Protein AF-A0A957JCU2-F1 (afdb_monomer)

Structure (mmCIF, N/CA/C/O backbone):
data_AF-A0A957JCU2-F1
#
_entry.id   AF-A0A957JCU2-F1
#
loop_
_atom_site.group_PDB
_atom_site.id
_atom_site.type_symbol
_atom_site.label_atom_id
_atom_site.label_alt_id
_atom_site.label_comp_id
_atom_site.label_asym_id
_atom_site.label_entity_id
_atom_site.label_seq_id
_atom_site.pdbx_PDB_ins_code
_atom_site.Cartn_x
_atom_site.Cartn_y
_atom_site.Cartn_z
_atom_site.occupancy
_atom_site.B_iso_or_equiv
_atom_site.auth_seq_id
_atom_site.auth_comp_id
_atom_site.auth_asym_id
_atom_site.auth_atom_id
_atom_site.pdbx_PDB_model_num
ATOM 1 N N . SER A 1 1 ? 13.281 24.736 -12.465 1.00 44.25 1 SER A N 1
ATOM 2 C CA . SER A 1 1 ? 14.726 24.451 -12.398 1.00 44.25 1 SER A CA 1
ATOM 3 C C . SER A 1 1 ? 15.003 23.329 -13.375 1.00 44.25 1 SER A C 1
ATOM 5 O O . SER A 1 1 ? 14.336 22.309 -13.303 1.00 44.25 1 SER A O 1
ATOM 7 N N . SER A 1 2 ? 15.904 23.531 -14.332 1.00 42.56 2 SER A N 1
ATOM 8 C CA . SER A 1 2 ? 16.342 22.484 -15.260 1.00 42.56 2 SER A CA 1
ATOM 9 C C . SER A 1 2 ? 17.168 21.463 -14.476 1.00 42.56 2 SER A C 1
ATOM 11 O O . SER A 1 2 ? 18.310 21.738 -14.107 1.00 42.56 2 SER A O 1
ATOM 13 N N . GLN A 1 3 ? 16.558 20.335 -14.113 1.00 52.19 3 GLN A N 1
ATOM 14 C CA . GLN A 1 3 ? 17.289 19.220 -13.522 1.00 52.19 3 GLN A CA 1
ATOM 15 C C . GLN A 1 3 ? 18.063 18.528 -14.642 1.00 52.19 3 GLN A C 1
ATOM 17 O O . GLN A 1 3 ? 17.470 17.972 -15.559 1.00 52.19 3 GLN A O 1
ATOM 22 N N . TYR A 1 4 ? 19.390 18.610 -14.578 1.00 55.97 4 TYR A N 1
ATOM 23 C CA . TYR A 1 4 ? 20.272 17.919 -15.505 1.00 55.97 4 TYR A CA 1
ATOM 24 C C . TYR A 1 4 ? 20.267 16.427 -15.168 1.00 55.97 4 TYR A C 1
ATOM 26 O O . TYR A 1 4 ? 20.763 16.029 -14.115 1.00 55.97 4 TYR A O 1
ATOM 34 N N . TYR A 1 5 ? 19.6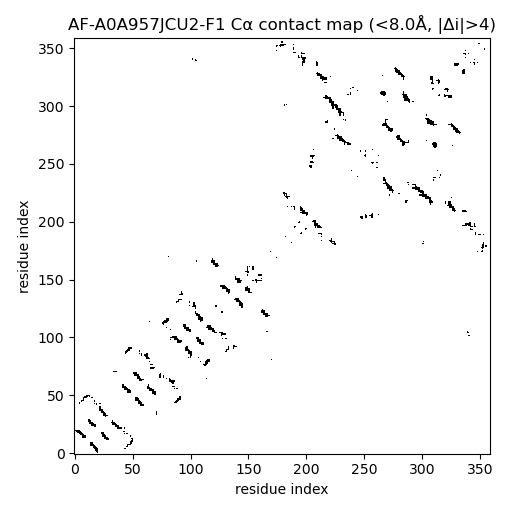48 15.628 -16.034 1.00 65.75 5 TYR A N 1
ATOM 35 C CA . TYR A 1 5 ? 19.524 14.181 -15.890 1.00 65.75 5 TYR A CA 1
ATOM 36 C C . TYR A 1 5 ? 20.245 13.487 -17.047 1.00 65.75 5 TYR A C 1
ATOM 38 O O . TYR A 1 5 ? 20.022 13.849 -18.204 1.00 65.75 5 TYR A O 1
ATOM 46 N N . LEU A 1 6 ? 21.090 12.503 -16.725 1.00 69.00 6 LEU A N 1
ATOM 47 C CA . LEU A 1 6 ? 21.775 11.658 -17.699 1.00 69.00 6 LEU A CA 1
ATOM 48 C C . LEU A 1 6 ? 21.540 10.183 -17.367 1.00 69.00 6 LEU A C 1
ATOM 50 O O . LEU A 1 6 ? 21.840 9.768 -16.247 1.00 69.00 6 LEU A O 1
ATOM 54 N N . ALA A 1 7 ? 21.088 9.400 -18.346 1.00 74.06 7 ALA A N 1
ATOM 55 C CA . ALA A 1 7 ? 21.138 7.937 -18.288 1.00 74.06 7 ALA A CA 1
ATOM 56 C C . ALA A 1 7 ? 22.016 7.397 -19.412 1.00 74.06 7 ALA A C 1
ATOM 58 O O . ALA A 1 7 ? 22.040 7.946 -20.515 1.00 74.06 7 ALA A O 1
ATOM 59 N N . LEU A 1 8 ? 22.732 6.315 -19.119 1.00 79.19 8 LEU A N 1
ATOM 60 C CA . LEU A 1 8 ? 23.609 5.626 -20.053 1.00 79.19 8 LEU A CA 1
ATOM 61 C C . LEU A 1 8 ? 23.225 4.155 -20.094 1.00 79.19 8 LEU A C 1
ATOM 63 O O . LEU A 1 8 ? 23.138 3.508 -19.053 1.00 79.19 8 LEU A O 1
ATOM 67 N N . THR A 1 9 ? 23.066 3.617 -21.296 1.00 77.69 9 THR A N 1
ATOM 68 C CA . THR A 1 9 ? 22.860 2.183 -21.498 1.00 77.69 9 THR A CA 1
ATOM 69 C C . THR A 1 9 ? 23.770 1.666 -22.604 1.00 77.69 9 THR A C 1
ATOM 71 O O . THR A 1 9 ? 24.159 2.410 -23.513 1.00 77.69 9 THR A O 1
ATOM 74 N N . SER A 1 10 ? 24.152 0.396 -22.505 1.00 71.69 10 SER A N 1
ATOM 75 C CA . SER A 1 10 ? 24.956 -0.284 -23.513 1.00 71.69 10 SER A CA 1
ATOM 76 C C . SER A 1 10 ? 24.468 -1.708 -23.715 1.00 71.69 10 SER A C 1
ATOM 78 O O . SER A 1 10 ? 24.418 -2.472 -22.752 1.00 71.69 10 SER A O 1
ATOM 80 N N . SER A 1 11 ? 24.197 -2.073 -24.964 1.00 67.81 11 SER A N 1
ATOM 81 C CA . SER A 1 11 ? 23.889 -3.443 -25.370 1.00 67.81 11 SER A CA 1
ATOM 82 C C . SER A 1 11 ? 24.720 -3.779 -26.605 1.00 67.81 11 SER A C 1
ATOM 84 O O . SER A 1 11 ? 24.558 -3.188 -27.676 1.00 67.81 11 SER A O 1
ATOM 86 N N . GLY A 1 12 ? 25.707 -4.662 -26.431 1.00 70.75 12 GLY A N 1
ATOM 87 C CA . GLY A 1 12 ? 26.707 -4.952 -27.459 1.00 70.75 12 GLY A CA 1
ATOM 88 C C . GLY A 1 12 ? 27.483 -3.692 -27.904 1.00 70.75 12 GLY A C 1
ATOM 89 O O . GLY A 1 12 ? 28.103 -3.036 -27.064 1.00 70.75 12 GLY A O 1
ATOM 90 N N . PRO A 1 13 ? 27.510 -3.350 -29.209 1.00 65.81 13 PRO A N 1
ATOM 91 C CA . PRO A 1 13 ? 28.238 -2.186 -29.719 1.00 65.81 13 PRO A CA 1
ATOM 92 C C . PRO A 1 13 ? 27.505 -0.852 -29.505 1.00 65.81 13 PRO A C 1
ATOM 94 O O . PRO A 1 13 ? 28.132 0.200 -29.631 1.00 65.81 13 PRO A O 1
ATOM 97 N N . VAL A 1 14 ? 26.203 -0.880 -29.206 1.00 66.69 14 VAL A N 1
ATOM 98 C CA . VAL A 1 14 ? 25.364 0.319 -29.112 1.00 66.69 14 VAL A CA 1
ATOM 99 C C . VAL A 1 14 ? 25.514 0.943 -27.732 1.00 66.69 14 VAL A C 1
ATOM 101 O O . VAL A 1 14 ? 25.388 0.261 -26.715 1.00 66.69 14 VAL A O 1
ATOM 104 N N . ARG A 1 15 ? 25.767 2.252 -27.692 1.00 83.12 15 ARG A N 1
ATOM 105 C CA . ARG A 1 15 ? 25.776 3.054 -26.461 1.00 83.12 15 ARG A CA 1
ATOM 106 C C . ARG A 1 15 ? 24.788 4.190 -26.619 1.00 83.12 15 ARG A C 1
ATOM 108 O O . ARG A 1 15 ? 24.861 4.903 -27.613 1.00 83.12 15 ARG A O 1
ATOM 115 N N . GLN A 1 16 ? 23.895 4.385 -25.661 1.00 83.94 16 GLN A N 1
ATOM 116 C CA . GLN A 1 16 ? 22.922 5.474 -25.720 1.00 83.94 16 GLN A CA 1
ATOM 117 C C . GLN A 1 16 ? 23.028 6.366 -24.493 1.00 83.94 16 GLN A C 1
ATOM 119 O O . GLN A 1 16 ? 23.227 5.877 -23.380 1.00 83.94 16 GLN A O 1
ATOM 124 N N . LEU A 1 17 ? 22.899 7.668 -24.727 1.00 84.56 17 LEU A N 1
ATOM 125 C CA . LEU A 1 17 ? 22.855 8.722 -23.729 1.00 84.56 17 LEU A CA 1
ATOM 126 C C . LEU A 1 17 ? 21.495 9.410 -23.801 1.00 84.56 17 LEU A C 1
ATOM 128 O O . LEU A 1 17 ? 21.136 9.975 -24.831 1.00 84.56 17 LEU A O 1
ATOM 132 N N . LEU A 1 18 ? 20.768 9.403 -22.695 1.00 81.94 18 LEU A N 1
ATOM 133 C CA . LEU A 1 18 ? 19.587 10.235 -22.496 1.00 81.94 18 LEU A CA 1
ATOM 134 C C . LEU A 1 18 ? 20.014 11.537 -21.822 1.00 81.94 18 LEU A C 1
ATOM 136 O O . LEU A 1 18 ? 20.594 11.477 -20.743 1.00 81.94 18 LEU A O 1
ATOM 140 N N . GLU A 1 19 ? 19.689 12.689 -22.410 1.00 82.56 19 GLU A N 1
ATOM 141 C CA . GLU A 1 19 ? 19.923 14.003 -21.805 1.00 82.56 19 GLU A CA 1
ATOM 142 C C . GLU A 1 19 ? 18.594 14.720 -21.536 1.00 82.56 19 GLU A C 1
ATOM 144 O O . GLU A 1 19 ? 17.946 15.275 -22.427 1.00 82.56 19 GLU A O 1
ATOM 149 N N . GLY A 1 20 ? 18.180 14.715 -20.266 1.00 69.94 20 GLY A N 1
ATOM 150 C CA . GLY A 1 20 ? 16.860 15.195 -19.851 1.00 69.94 20 GLY A CA 1
ATOM 151 C C . GLY A 1 20 ? 16.651 16.705 -19.999 1.00 69.94 20 GLY A C 1
ATOM 152 O O . GLY A 1 20 ? 15.526 17.134 -20.212 1.00 69.94 20 GLY A O 1
ATOM 153 N N . SER A 1 21 ? 17.713 17.519 -19.934 1.00 71.69 21 SER A N 1
ATOM 154 C CA . SER A 1 21 ? 17.608 18.990 -20.028 1.00 71.69 21 SER A CA 1
ATOM 155 C C . SER A 1 21 ? 17.257 19.503 -21.422 1.00 71.69 21 SER A C 1
ATOM 157 O O . SER A 1 21 ? 16.715 20.598 -21.551 1.00 71.69 21 SER A O 1
ATOM 159 N N . TYR A 1 22 ? 17.611 18.743 -22.457 1.00 71.00 22 TYR A N 1
ATOM 160 C CA . TYR A 1 22 ? 17.395 19.119 -23.855 1.00 71.00 22 TYR A CA 1
ATOM 161 C C . TYR A 1 22 ? 16.409 18.187 -24.559 1.00 71.00 22 TYR A C 1
ATOM 163 O O . TYR A 1 22 ? 16.228 18.304 -25.768 1.00 71.00 22 TYR A O 1
ATOM 171 N N . HIS A 1 23 ? 15.770 17.289 -23.802 1.00 81.62 23 HIS A N 1
ATOM 172 C CA . HIS A 1 23 ? 14.757 16.362 -24.288 1.00 81.62 23 HIS A CA 1
ATOM 173 C C . HIS A 1 23 ? 15.216 15.592 -25.534 1.00 81.62 23 HIS A C 1
ATOM 175 O O . HIS A 1 23 ? 14.548 15.610 -26.568 1.00 81.62 23 HIS A O 1
ATOM 181 N N . PHE A 1 24 ? 16.375 14.930 -25.459 1.00 82.31 24 PHE A N 1
ATOM 182 C CA . PHE A 1 24 ? 16.832 14.051 -26.533 1.00 82.31 24 PHE A CA 1
ATOM 183 C C . PHE A 1 24 ? 17.518 12.789 -26.012 1.00 82.31 24 PHE A C 1
ATOM 185 O O . PHE A 1 24 ? 18.020 12.734 -24.887 1.00 82.31 24 PHE A O 1
ATOM 192 N N . VAL A 1 25 ? 17.563 11.777 -26.874 1.00 81.62 25 VAL A N 1
ATOM 193 C CA . VAL A 1 25 ? 18.463 10.631 -26.737 1.00 81.62 25 VAL A CA 1
ATOM 194 C C . VAL A 1 25 ? 19.446 10.654 -27.898 1.00 81.62 25 VAL A C 1
ATOM 196 O O . VAL A 1 25 ? 19.075 10.951 -29.035 1.00 81.62 25 VAL A O 1
ATOM 199 N N . GLN A 1 26 ? 20.706 10.362 -27.596 1.00 85.56 26 GLN A N 1
ATOM 200 C CA . GLN A 1 26 ? 21.776 10.222 -28.569 1.00 85.56 26 GLN A CA 1
ATOM 201 C C . GLN A 1 26 ? 22.339 8.801 -28.519 1.00 85.56 26 GLN A C 1
ATOM 203 O O . GLN A 1 26 ? 22.769 8.336 -27.464 1.00 85.56 26 GLN A O 1
ATOM 208 N N . ALA A 1 27 ? 22.366 8.119 -29.662 1.00 82.06 27 ALA A N 1
ATOM 209 C CA . ALA A 1 27 ? 23.008 6.821 -29.818 1.00 82.06 27 ALA A CA 1
ATOM 210 C C . ALA A 1 27 ? 24.373 6.969 -30.498 1.00 82.06 27 ALA A C 1
ATOM 212 O O . ALA A 1 27 ? 24.530 7.726 -31.460 1.00 82.06 27 ALA A O 1
ATOM 213 N N . TYR A 1 28 ? 25.346 6.217 -29.994 1.00 80.19 28 TYR A N 1
ATOM 214 C CA . TYR A 1 28 ? 26.698 6.115 -30.513 1.00 80.19 28 TYR A CA 1
ATOM 215 C C . TYR A 1 28 ? 26.953 4.685 -30.972 1.00 80.19 28 TYR A C 1
ATOM 217 O O . TYR A 1 28 ? 26.837 3.736 -30.189 1.00 80.19 28 TYR A O 1
ATOM 225 N N . GLU A 1 29 ? 27.376 4.548 -32.221 1.00 70.50 29 GLU A N 1
ATOM 226 C CA . GLU A 1 29 ? 27.938 3.308 -32.743 1.00 70.50 29 GLU A CA 1
ATOM 227 C C . GLU A 1 29 ? 29.473 3.387 -32.805 1.00 70.50 29 GLU A C 1
ATOM 229 O O . GLU A 1 29 ? 30.032 4.479 -32.961 1.00 70.50 29 GLU A O 1
ATOM 234 N N . PRO A 1 30 ? 30.193 2.249 -32.748 1.00 66.38 30 PRO A N 1
ATOM 235 C CA . PRO A 1 30 ? 31.658 2.230 -32.783 1.00 66.38 30 PRO A CA 1
ATOM 236 C C . PRO A 1 30 ? 32.264 2.898 -34.028 1.00 66.38 30 PRO A C 1
ATOM 238 O O . PRO A 1 30 ? 33.406 3.349 -33.982 1.00 66.38 30 PRO A O 1
ATOM 241 N N . ALA A 1 31 ? 31.507 2.962 -35.131 1.00 69.06 31 ALA A N 1
ATOM 242 C CA . ALA A 1 31 ? 31.922 3.544 -36.407 1.00 69.06 31 ALA A CA 1
ATOM 243 C C . ALA A 1 31 ? 31.651 5.059 -36.536 1.00 69.06 31 ALA A C 1
ATOM 245 O O . ALA A 1 31 ? 32.016 5.653 -37.550 1.00 69.06 31 ALA A O 1
ATOM 246 N N . GLY A 1 32 ? 31.047 5.702 -35.529 1.00 62.50 32 GLY A N 1
ATOM 247 C CA . GLY A 1 32 ? 30.807 7.150 -35.516 1.00 62.50 32 GLY A CA 1
ATOM 248 C C . GLY A 1 32 ? 29.474 7.611 -36.117 1.00 62.50 32 GLY A C 1
ATOM 249 O O . GLY A 1 32 ? 29.244 8.818 -36.192 1.00 62.50 32 GLY A O 1
ATOM 250 N N . SER A 1 33 ? 28.580 6.697 -36.503 1.00 59.84 33 SER A N 1
ATOM 251 C CA . SER A 1 33 ? 27.167 7.006 -36.758 1.00 59.84 33 SER A CA 1
ATOM 252 C C . SER A 1 33 ? 26.529 7.523 -35.466 1.00 59.84 33 SER A C 1
ATOM 254 O O . SER A 1 33 ? 26.557 6.850 -34.434 1.00 59.84 33 SER A O 1
ATOM 256 N N . GLN A 1 34 ? 25.989 8.742 -35.522 1.00 75.19 34 GLN A N 1
ATOM 257 C CA . GLN A 1 34 ? 25.228 9.357 -34.437 1.00 75.19 34 GLN A CA 1
ATOM 258 C C . GLN A 1 34 ? 23.758 9.416 -34.843 1.00 75.19 34 GLN A C 1
ATOM 260 O O . GLN A 1 34 ? 23.427 10.016 -35.866 1.00 75.19 34 GLN A O 1
ATOM 265 N N . LEU A 1 35 ? 22.882 8.822 -34.036 1.00 75.25 35 LEU A N 1
ATOM 266 C CA . LEU A 1 35 ? 21.435 9.007 -34.149 1.00 75.25 35 LEU A CA 1
ATOM 267 C C . LEU A 1 35 ? 20.972 9.879 -32.985 1.00 75.25 35 LEU A C 1
ATOM 269 O O . LEU A 1 35 ? 21.380 9.655 -31.847 1.00 75.25 35 LEU A O 1
ATOM 273 N N . LEU A 1 36 ? 20.140 10.877 -33.275 1.00 82.44 36 LEU A N 1
ATOM 274 C CA . LEU A 1 36 ? 19.548 11.768 -32.282 1.00 82.44 36 LEU A CA 1
ATOM 275 C C . LEU A 1 36 ? 18.054 11.874 -32.545 1.00 82.44 36 LEU A C 1
ATOM 277 O O . LEU A 1 36 ? 17.639 12.112 -33.679 1.00 82.44 36 LEU A O 1
ATOM 281 N N . TRP A 1 37 ? 17.254 11.741 -31.493 1.00 84.81 37 TRP A N 1
ATOM 282 C CA . TRP A 1 37 ? 15.819 11.980 -31.563 1.00 84.81 37 TRP A CA 1
ATOM 283 C C . TRP A 1 37 ? 15.322 12.694 -30.316 1.00 84.81 37 TRP A C 1
ATOM 285 O O . TRP A 1 37 ? 15.899 12.577 -29.234 1.00 84.81 37 TRP A O 1
ATOM 295 N N . LEU A 1 38 ? 14.245 13.455 -30.497 1.00 84.69 38 LEU A N 1
ATOM 296 C CA . LEU A 1 38 ? 13.628 14.218 -29.424 1.00 84.69 38 LEU A CA 1
ATOM 297 C C . LEU A 1 38 ? 12.754 13.311 -28.556 1.00 84.69 38 LEU A C 1
ATOM 299 O O . LEU A 1 38 ? 12.018 12.452 -29.050 1.00 84.69 38 LEU A O 1
ATOM 303 N N . THR A 1 39 ? 12.817 13.539 -27.254 1.00 81.69 39 THR A N 1
ATOM 304 C CA . THR A 1 39 ? 11.925 12.946 -26.267 1.00 81.69 39 THR A CA 1
ATOM 305 C C . THR A 1 39 ? 10.752 13.895 -26.002 1.00 81.69 39 THR A C 1
ATOM 307 O O . THR A 1 39 ? 10.818 15.086 -26.317 1.00 81.69 39 THR A O 1
ATOM 310 N N . PRO A 1 40 ? 9.624 13.390 -25.478 1.00 78.62 40 PRO A N 1
ATOM 311 C CA . PRO A 1 40 ? 8.556 14.252 -24.968 1.00 78.62 40 PRO A CA 1
ATOM 312 C C . PRO A 1 40 ? 9.039 15.286 -23.943 1.00 78.62 40 PRO A C 1
ATOM 314 O O . PRO A 1 40 ? 10.015 15.074 -23.219 1.00 78.62 40 PRO A O 1
ATOM 317 N N . ASP A 1 41 ? 8.258 16.359 -23.818 1.00 79.50 41 ASP A N 1
ATOM 318 C CA . ASP A 1 41 ? 8.381 17.359 -22.752 1.00 79.50 41 ASP A CA 1
ATOM 319 C C . ASP A 1 41 ? 7.837 16.809 -21.416 1.00 79.50 41 ASP A C 1
ATOM 321 O O . ASP A 1 41 ? 6.806 17.221 -20.884 1.00 79.50 41 ASP A O 1
ATOM 325 N N . GLU A 1 42 ? 8.502 15.767 -20.923 1.00 81.44 42 GLU A N 1
ATOM 326 C CA . GLU A 1 42 ? 8.229 15.067 -19.672 1.00 81.44 42 GLU A CA 1
ATOM 327 C C . GLU A 1 42 ? 9.539 14.897 -18.895 1.00 81.44 42 GLU A C 1
ATOM 329 O O . GLU A 1 42 ? 10.634 14.968 -19.459 1.00 81.44 42 GLU A O 1
ATOM 334 N N . PHE A 1 43 ? 9.446 14.646 -17.587 1.00 81.56 43 PHE A N 1
ATOM 335 C CA . PHE A 1 43 ? 10.640 14.410 -16.784 1.00 81.56 43 PHE A CA 1
ATOM 336 C C . PHE A 1 43 ? 11.241 13.051 -17.149 1.00 81.56 43 PHE A C 1
ATOM 338 O O . PHE A 1 43 ? 10.629 12.014 -16.897 1.00 81.56 43 PHE A O 1
ATOM 345 N N . ALA A 1 44 ? 12.427 13.050 -17.750 1.00 81.94 44 ALA A N 1
ATOM 346 C CA . ALA A 1 44 ? 13.122 11.821 -18.099 1.00 81.94 44 ALA A CA 1
ATOM 347 C C . ALA A 1 44 ? 13.632 11.117 -16.828 1.00 81.94 44 ALA A C 1
ATOM 349 O O . ALA A 1 44 ? 14.221 11.759 -15.959 1.00 81.94 44 ALA A O 1
ATOM 350 N N . VAL A 1 45 ? 13.370 9.812 -16.706 1.00 84.88 45 VAL A N 1
ATOM 351 C CA . VAL A 1 45 ? 13.649 9.029 -1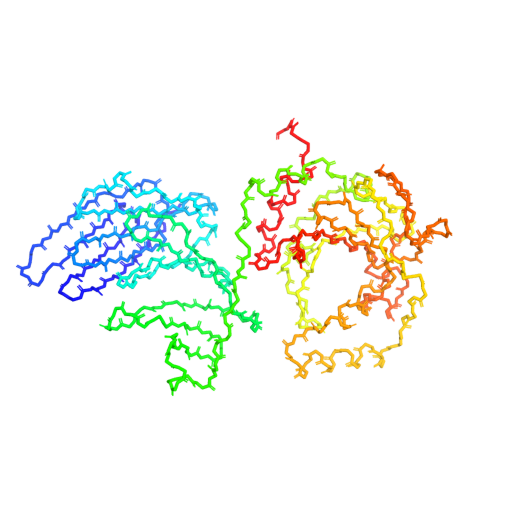5.491 1.00 84.88 45 VAL A CA 1
ATOM 352 C C . VAL A 1 45 ? 14.740 7.997 -15.699 1.00 84.88 45 VAL A C 1
ATOM 354 O O . VAL A 1 45 ? 15.535 7.832 -14.782 1.00 84.88 45 VAL A O 1
ATOM 357 N N . ASP A 1 46 ? 14.742 7.270 -16.821 1.00 92.56 46 ASP A N 1
ATOM 358 C CA . ASP A 1 46 ? 15.783 6.294 -17.178 1.00 92.56 46 ASP A CA 1
ATOM 359 C C . ASP A 1 46 ? 15.653 5.837 -18.647 1.00 92.56 46 ASP A C 1
ATOM 361 O O . ASP A 1 46 ? 14.636 6.099 -19.300 1.00 92.56 46 ASP A O 1
ATOM 365 N N . LEU A 1 47 ? 16.667 5.136 -19.160 1.00 92.06 47 LEU A N 1
ATOM 366 C CA . LEU A 1 47 ? 16.713 4.566 -20.509 1.00 92.06 47 LEU A CA 1
ATOM 367 C C . LEU A 1 47 ? 17.312 3.150 -20.485 1.00 92.06 47 LEU A C 1
ATOM 369 O O . LEU A 1 47 ? 18.353 2.912 -19.879 1.00 92.06 47 LEU A O 1
ATOM 373 N N . ALA A 1 48 ? 16.709 2.231 -21.235 1.00 91.56 48 ALA A N 1
ATOM 374 C CA . ALA A 1 48 ? 17.247 0.902 -21.516 1.00 91.56 48 ALA A CA 1
ATOM 375 C C . ALA A 1 48 ? 17.141 0.631 -23.016 1.00 91.56 48 ALA A C 1
ATOM 377 O O . ALA A 1 48 ? 16.214 1.112 -23.661 1.00 91.56 48 ALA A O 1
ATOM 378 N N . ALA A 1 49 ? 18.080 -0.115 -23.588 1.00 89.75 49 ALA A N 1
ATOM 379 C CA . ALA A 1 49 ? 18.088 -0.365 -25.023 1.00 89.75 49 ALA A CA 1
ATOM 380 C C . ALA A 1 49 ? 18.698 -1.723 -25.366 1.00 89.75 49 ALA A C 1
ATOM 382 O O . ALA A 1 49 ? 19.533 -2.249 -24.628 1.00 89.75 49 ALA A O 1
ATOM 383 N N . ASP A 1 50 ? 18.304 -2.245 -26.521 1.00 85.69 50 ASP A N 1
ATOM 384 C CA . ASP A 1 50 ? 19.005 -3.302 -27.239 1.00 85.69 50 ASP A CA 1
ATOM 385 C C . ASP A 1 50 ? 19.563 -2.760 -28.569 1.00 85.69 50 ASP A C 1
ATOM 387 O O . ASP A 1 50 ? 19.666 -1.550 -28.772 1.00 85.69 50 ASP A O 1
ATOM 391 N N . ALA A 1 51 ? 19.983 -3.650 -29.470 1.00 78.12 51 ALA A N 1
ATOM 392 C CA . ALA A 1 51 ? 20.576 -3.263 -30.748 1.00 78.12 51 ALA A CA 1
ATOM 393 C C . ALA A 1 51 ? 19.621 -2.486 -31.677 1.00 78.12 51 ALA A C 1
ATOM 395 O O . ALA A 1 51 ? 20.086 -1.764 -32.553 1.00 78.12 51 ALA A O 1
ATOM 396 N N . THR A 1 52 ? 18.308 -2.651 -31.515 1.00 79.81 52 THR A N 1
ATOM 397 C CA . THR A 1 52 ? 17.273 -2.131 -32.430 1.00 79.81 52 THR A CA 1
ATOM 398 C C . THR A 1 52 ? 16.197 -1.306 -31.729 1.00 79.81 52 THR A C 1
ATOM 400 O O . THR A 1 52 ? 15.487 -0.536 -32.377 1.00 79.81 52 THR A O 1
ATOM 403 N N . SER A 1 53 ? 16.080 -1.454 -30.411 1.00 88.81 53 SER A N 1
ATOM 404 C CA . SER A 1 53 ? 15.028 -0.864 -29.596 1.00 88.81 53 SER A CA 1
ATOM 405 C C . SER A 1 53 ? 15.592 0.006 -28.485 1.00 88.81 53 SER A C 1
ATOM 407 O O . SER A 1 53 ? 16.535 -0.378 -27.796 1.00 88.81 53 SER A O 1
ATOM 409 N N . SER A 1 54 ? 14.934 1.135 -28.244 1.00 91.31 54 SER A N 1
ATOM 410 C CA . SER A 1 54 ? 15.161 2.008 -27.095 1.00 91.31 54 SER A CA 1
ATOM 411 C C . SER A 1 54 ? 13.876 2.156 -26.296 1.00 91.31 54 SER A C 1
ATOM 413 O O . SER A 1 54 ? 12.830 2.510 -26.836 1.00 91.31 54 SER A O 1
ATOM 415 N N . TYR A 1 55 ? 13.957 1.933 -24.994 1.00 93.56 55 TYR A N 1
ATOM 416 C CA . TYR A 1 55 ? 12.858 2.077 -24.053 1.00 93.56 55 TYR A CA 1
ATOM 417 C C . TYR A 1 55 ? 13.140 3.259 -23.146 1.00 93.56 55 TYR A C 1
ATOM 419 O O . TYR A 1 55 ? 14.097 3.255 -22.372 1.00 93.56 55 TYR A O 1
ATOM 427 N N . LEU A 1 56 ? 12.297 4.276 -23.252 1.00 92.69 56 LEU A N 1
ATOM 428 C CA . LEU A 1 56 ? 12.381 5.483 -22.457 1.00 92.69 56 LEU A CA 1
ATOM 429 C C . LEU A 1 56 ? 11.359 5.419 -21.327 1.00 92.69 56 LEU A C 1
ATOM 431 O O . LEU A 1 56 ? 10.161 5.240 -21.565 1.00 92.69 56 LEU A O 1
ATOM 435 N N . LEU A 1 57 ? 11.843 5.620 -20.107 1.00 92.62 57 LEU A N 1
ATOM 436 C CA . LEU A 1 57 ? 11.023 5.819 -18.926 1.00 92.62 57 LEU A CA 1
ATOM 437 C C . LEU A 1 57 ? 10.984 7.314 -18.614 1.00 92.62 57 LEU A C 1
ATOM 439 O O . LEU A 1 57 ? 12.013 7.935 -18.337 1.00 92.62 57 LEU A O 1
ATOM 443 N N . THR A 1 58 ? 9.795 7.897 -18.641 1.00 89.50 58 THR A N 1
ATOM 444 C CA . THR A 1 58 ? 9.551 9.286 -18.233 1.00 89.50 58 THR A CA 1
ATOM 445 C C . THR A 1 58 ? 8.540 9.325 -17.095 1.00 89.50 58 THR A C 1
ATOM 447 O O . THR A 1 58 ? 7.966 8.302 -16.720 1.00 89.50 58 THR A O 1
ATOM 450 N N . ALA A 1 59 ? 8.321 10.499 -16.509 1.00 85.12 59 ALA A N 1
ATOM 451 C CA . ALA A 1 59 ? 7.266 10.729 -15.540 1.00 85.12 59 ALA A CA 1
ATOM 452 C C . ALA A 1 59 ? 6.605 12.098 -15.730 1.00 85.12 59 ALA A C 1
ATOM 454 O O . ALA A 1 59 ? 7.265 13.118 -15.945 1.00 85.12 59 ALA A O 1
ATOM 455 N N . THR A 1 60 ? 5.285 12.125 -15.555 1.00 82.38 60 THR A N 1
ATOM 456 C CA . THR A 1 60 ? 4.489 13.348 -15.429 1.00 82.38 60 THR A CA 1
ATOM 457 C C . THR A 1 60 ? 3.856 13.355 -14.045 1.00 82.38 60 THR A C 1
ATOM 459 O O . THR A 1 60 ? 2.959 12.566 -13.734 1.00 82.38 60 THR A O 1
ATOM 462 N N . GLY A 1 61 ? 4.357 14.225 -13.168 1.00 79.69 61 GLY A N 1
ATOM 463 C CA . GLY A 1 61 ? 3.982 14.198 -11.759 1.00 79.69 61 GLY A CA 1
ATOM 464 C C . GLY A 1 61 ? 4.388 12.872 -11.114 1.00 79.69 61 GLY A C 1
ATOM 465 O O . GLY A 1 61 ? 5.571 12.626 -10.895 1.00 79.69 61 GLY A O 1
ATOM 466 N N . LEU A 1 62 ? 3.402 12.040 -10.765 1.00 75.00 62 LEU A N 1
ATOM 467 C CA . LEU A 1 62 ? 3.631 10.767 -10.073 1.00 75.00 62 LEU A CA 1
ATOM 468 C C . LEU A 1 62 ? 3.474 9.546 -10.976 1.00 75.00 62 LEU A C 1
ATOM 470 O O . LEU A 1 62 ? 3.766 8.441 -10.537 1.00 75.00 62 LEU A O 1
ATOM 474 N N . THR A 1 63 ? 3.019 9.729 -12.211 1.00 82.25 63 THR A N 1
ATOM 475 C CA . THR A 1 63 ? 2.769 8.621 -13.134 1.00 82.25 63 THR A CA 1
ATOM 476 C C . THR A 1 63 ? 3.929 8.525 -14.105 1.00 82.25 63 THR A C 1
ATOM 478 O O . THR A 1 63 ? 4.282 9.514 -14.748 1.00 82.25 63 THR A O 1
ATOM 481 N N . GLY A 1 64 ? 4.539 7.350 -14.179 1.00 87.19 64 GLY A N 1
ATOM 482 C CA . GLY A 1 64 ? 5.545 7.034 -15.172 1.00 87.19 64 GLY A CA 1
ATOM 483 C C . GLY A 1 64 ? 4.916 6.703 -16.518 1.00 87.19 64 GLY A C 1
ATOM 484 O O . GLY A 1 64 ? 3.822 6.149 -16.570 1.00 87.19 64 GLY A O 1
ATOM 485 N N . GLN A 1 65 ? 5.616 7.015 -17.599 1.00 91.06 65 GLN A N 1
ATOM 486 C CA . GLN A 1 65 ? 5.275 6.577 -18.947 1.00 91.06 65 GLN A CA 1
ATOM 487 C C . GLN A 1 65 ? 6.407 5.701 -19.471 1.00 91.06 65 GLN A C 1
ATOM 489 O O . GLN A 1 65 ? 7.584 5.982 -19.232 1.00 91.06 65 GLN A O 1
ATOM 494 N N . LEU A 1 66 ? 6.041 4.643 -20.187 1.00 93.62 66 LEU A N 1
ATOM 495 C CA . LEU A 1 66 ? 6.978 3.809 -20.926 1.00 93.62 66 LEU A CA 1
ATOM 496 C C . LEU A 1 66 ? 6.762 4.049 -22.409 1.00 93.62 66 LEU A C 1
ATOM 498 O O . LEU A 1 66 ? 5.634 3.990 -22.898 1.00 93.62 66 LEU A O 1
ATOM 502 N N . ARG A 1 67 ? 7.849 4.316 -23.122 1.00 93.06 67 ARG A N 1
ATOM 503 C CA . ARG A 1 67 ? 7.833 4.537 -24.564 1.00 93.06 67 ARG A CA 1
ATOM 504 C C . ARG A 1 67 ? 8.866 3.647 -25.215 1.00 93.06 67 ARG A C 1
ATOM 506 O O . ARG A 1 67 ? 9.998 3.588 -24.748 1.00 93.06 67 ARG A O 1
ATOM 513 N N . HIS A 1 68 ? 8.479 3.005 -26.304 1.00 94.88 68 HIS A N 1
ATOM 514 C CA . HIS A 1 68 ? 9.369 2.191 -27.118 1.00 94.88 68 HIS A CA 1
ATOM 515 C C . HIS A 1 68 ? 9.655 2.914 -28.428 1.00 94.88 68 HIS A C 1
ATOM 517 O O . HIS A 1 68 ? 8.742 3.400 -29.093 1.00 94.88 68 HIS A O 1
ATOM 523 N N . TYR A 1 69 ? 10.927 2.999 -28.784 1.00 91.56 69 TYR A N 1
ATOM 524 C CA . TYR A 1 69 ? 11.405 3.512 -30.053 1.00 91.56 69 TYR A CA 1
ATOM 525 C C . TYR A 1 69 ? 12.111 2.380 -30.793 1.00 91.56 69 TYR A C 1
ATOM 527 O O . TYR A 1 69 ? 12.979 1.719 -30.225 1.00 91.56 69 TYR A O 1
ATOM 535 N N . GLN A 1 70 ? 11.744 2.171 -32.052 1.00 89.12 70 GLN A N 1
ATOM 536 C CA . GLN A 1 70 ? 12.506 1.352 -32.988 1.00 89.12 70 GLN A CA 1
ATOM 537 C C . GLN A 1 70 ? 13.395 2.302 -33.781 1.00 89.12 70 GLN A C 1
ATOM 539 O O . GLN A 1 70 ? 12.897 3.182 -34.489 1.00 89.12 70 GLN A O 1
ATOM 544 N N . GLU A 1 71 ? 14.707 2.180 -33.593 1.00 82.81 71 GLU A N 1
ATOM 545 C CA . GLU A 1 71 ? 15.677 3.209 -33.978 1.00 82.81 71 GLU A CA 1
ATOM 546 C C . GLU A 1 71 ? 15.300 4.592 -33.400 1.00 82.81 71 GLU A C 1
ATOM 548 O O . GLU A 1 71 ? 15.498 4.850 -32.216 1.00 82.81 71 GLU A O 1
ATOM 553 N N . THR A 1 72 ? 14.730 5.483 -34.219 1.00 84.56 72 THR A N 1
ATOM 554 C CA . THR A 1 72 ? 14.286 6.836 -33.824 1.00 84.56 72 THR A CA 1
ATOM 555 C C . THR A 1 72 ? 12.769 7.023 -33.897 1.00 84.56 72 THR A C 1
ATOM 557 O O . THR A 1 72 ? 12.247 8.056 -33.471 1.00 84.56 72 THR A O 1
ATOM 560 N N . ALA A 1 73 ? 12.041 6.036 -34.424 1.00 88.88 73 ALA A N 1
ATOM 561 C CA . ALA A 1 73 ? 10.597 6.093 -34.593 1.00 88.88 73 ALA A CA 1
ATOM 562 C C . ALA A 1 73 ? 9.886 5.532 -33.358 1.00 88.88 73 ALA A C 1
ATOM 564 O O . ALA A 1 73 ? 10.206 4.444 -32.886 1.00 88.88 73 ALA A O 1
ATOM 565 N N . LEU A 1 74 ? 8.889 6.261 -32.853 1.00 91.19 74 LEU A N 1
ATOM 566 C CA . LEU A 1 74 ? 8.048 5.793 -31.753 1.00 91.19 74 LEU A CA 1
ATOM 567 C C . LEU A 1 74 ? 7.197 4.600 -32.220 1.00 91.19 74 LEU A C 1
ATOM 569 O O . LEU A 1 74 ? 6.422 4.724 -33.172 1.00 91.19 74 LEU A O 1
ATOM 573 N N . ALA A 1 75 ? 7.313 3.468 -31.531 1.00 93.38 75 ALA A N 1
ATOM 574 C CA . ALA A 1 75 ? 6.495 2.291 -31.776 1.00 93.38 75 ALA A CA 1
ATOM 575 C C . ALA A 1 75 ? 5.068 2.542 -31.271 1.00 93.38 75 ALA A C 1
ATOM 577 O O . ALA A 1 75 ? 4.842 2.767 -30.083 1.00 93.38 75 ALA A O 1
ATOM 578 N N . THR A 1 76 ? 4.095 2.521 -32.181 1.00 92.12 76 THR A N 1
ATOM 579 C CA . THR A 1 76 ? 2.688 2.809 -31.847 1.00 92.12 76 THR A CA 1
ATOM 580 C C . THR A 1 76 ? 1.947 1.607 -31.264 1.00 92.12 76 THR A C 1
ATOM 582 O O . THR A 1 76 ? 0.977 1.797 -30.534 1.00 92.12 76 THR A O 1
ATOM 585 N N . ASP A 1 77 ? 2.431 0.390 -31.514 1.00 92.06 77 ASP A N 1
ATOM 586 C CA . ASP A 1 77 ? 1.843 -0.851 -30.993 1.00 92.06 77 ASP A CA 1
ATOM 587 C C . ASP A 1 77 ? 2.251 -1.152 -29.539 1.00 92.06 77 ASP A C 1
ATOM 589 O O . ASP A 1 77 ? 1.636 -1.989 -28.879 1.00 92.06 77 ASP A O 1
ATOM 593 N N . PHE A 1 78 ? 3.258 -0.448 -29.013 1.00 94.88 78 PHE A N 1
ATOM 594 C CA . PHE A 1 78 ? 3.675 -0.558 -27.619 1.00 94.88 78 PHE A CA 1
ATOM 595 C C . PHE A 1 78 ? 2.741 0.276 -26.730 1.00 94.88 78 PHE A C 1
ATOM 597 O O . PHE A 1 78 ? 2.828 1.504 -26.688 1.00 94.88 78 PHE A O 1
ATOM 604 N N . GLN A 1 79 ? 1.827 -0.394 -26.029 1.00 92.19 79 GLN A N 1
ATOM 605 C CA . GLN A 1 79 ? 0.751 0.216 -25.246 1.00 92.19 79 GLN A CA 1
ATOM 606 C C . GLN A 1 79 ? 0.762 -0.327 -23.809 1.00 92.19 79 GLN A C 1
ATOM 608 O O . GLN A 1 79 ? 0.087 -1.319 -23.513 1.00 92.19 79 GLN A O 1
ATOM 613 N N . PRO A 1 80 ? 1.514 0.313 -22.891 1.00 89.94 80 PRO A N 1
ATOM 614 C CA . PRO A 1 80 ? 1.560 -0.086 -21.492 1.00 89.94 80 PRO A CA 1
ATOM 615 C C . PRO A 1 80 ? 0.174 -0.166 -20.851 1.00 89.94 80 PRO A C 1
ATOM 617 O O . PRO A 1 80 ? -0.511 0.842 -20.691 1.00 89.94 80 PRO A O 1
ATOM 620 N N . THR A 1 81 ? -0.235 -1.373 -20.453 1.00 76.94 81 THR A N 1
ATOM 621 C CA . THR A 1 81 ? -1.558 -1.611 -19.845 1.00 76.94 81 THR A CA 1
ATOM 622 C C . THR A 1 81 ? -1.639 -1.132 -18.397 1.00 76.94 81 THR A C 1
ATOM 624 O O . THR A 1 81 ? -2.724 -0.852 -17.893 1.00 76.94 81 THR A O 1
ATOM 627 N N . PHE A 1 82 ? -0.488 -1.005 -17.737 1.00 82.06 82 PHE A N 1
ATOM 628 C CA . PHE A 1 82 ? -0.337 -0.450 -16.401 1.00 82.06 82 PHE A CA 1
ATOM 629 C C . PHE A 1 82 ? 0.809 0.558 -16.421 1.00 82.06 82 PHE A C 1
ATOM 631 O O . PHE A 1 82 ? 1.900 0.256 -16.900 1.00 82.06 82 PHE A O 1
ATOM 638 N N . LEU A 1 83 ? 0.570 1.759 -15.900 1.00 84.19 83 LEU A N 1
ATOM 639 C CA . LEU A 1 83 ? 1.594 2.795 -15.824 1.00 84.19 83 LEU A CA 1
ATOM 640 C C . LEU A 1 83 ? 2.307 2.721 -14.472 1.00 84.19 83 LEU A C 1
ATOM 642 O O . LEU A 1 83 ? 1.643 2.715 -13.430 1.00 84.19 83 LEU A O 1
ATOM 646 N N . PRO A 1 84 ? 3.650 2.682 -14.441 1.00 80.38 84 PRO A N 1
ATOM 647 C CA . PRO A 1 84 ? 4.365 2.553 -13.187 1.00 80.38 84 PRO A CA 1
ATOM 648 C C . PRO A 1 84 ? 4.221 3.837 -12.367 1.00 80.38 84 PRO A C 1
ATOM 650 O O . PRO A 1 84 ? 4.430 4.941 -12.862 1.00 80.38 84 PRO A O 1
ATOM 653 N N . TRP A 1 85 ? 3.888 3.713 -11.086 1.00 78.19 85 TRP A N 1
ATOM 654 C CA . TRP A 1 85 ? 3.763 4.874 -10.212 1.00 78.19 85 TRP A CA 1
ATOM 655 C C . TRP A 1 85 ? 5.122 5.268 -9.634 1.00 78.19 85 TRP A C 1
ATOM 657 O O . TRP A 1 85 ? 5.764 4.477 -8.942 1.00 78.19 85 TRP A O 1
ATOM 667 N N . ARG A 1 86 ? 5.550 6.506 -9.906 1.00 82.12 86 ARG A N 1
ATOM 668 C CA . ARG A 1 86 ? 6.857 7.079 -9.559 1.00 82.12 86 ARG A CA 1
ATOM 669 C C . ARG A 1 86 ? 7.976 6.053 -9.785 1.00 82.12 86 ARG A C 1
ATOM 671 O O . ARG A 1 86 ? 8.556 5.565 -8.810 1.00 82.12 86 ARG A O 1
ATOM 678 N N . PRO A 1 87 ? 8.246 5.673 -11.039 1.00 89.19 87 PRO A N 1
ATOM 679 C CA . PRO A 1 87 ? 9.333 4.757 -11.333 1.00 89.19 87 PRO A CA 1
ATOM 680 C C . PRO A 1 87 ? 10.677 5.457 -11.112 1.00 89.19 87 PRO A C 1
ATOM 682 O O . PRO A 1 87 ? 10.738 6.687 -11.032 1.00 89.19 87 PRO A O 1
ATOM 685 N N . ARG A 1 88 ? 11.759 4.687 -11.001 1.00 91.19 88 ARG A N 1
ATOM 686 C CA . ARG A 1 88 ? 13.109 5.269 -10.899 1.00 91.19 88 ARG A CA 1
ATOM 687 C C . ARG A 1 88 ? 14.183 4.587 -11.726 1.00 91.19 88 ARG A C 1
ATOM 689 O O . ARG A 1 88 ? 15.265 5.146 -11.828 1.00 91.19 88 ARG A O 1
ATOM 696 N N . GLN A 1 89 ? 13.930 3.376 -12.211 1.00 94.44 89 GLN A N 1
ATOM 697 C CA . GLN A 1 89 ? 14.935 2.640 -12.960 1.00 94.44 89 GLN A CA 1
ATOM 698 C C . GLN A 1 89 ? 14.285 1.695 -13.960 1.00 94.44 89 GLN A C 1
ATOM 700 O O . GLN A 1 89 ? 13.220 1.134 -13.682 1.00 94.44 89 GLN A O 1
ATOM 705 N N . LEU A 1 90 ? 14.958 1.514 -15.088 1.00 95.06 90 LEU A N 1
ATOM 706 C CA . LEU A 1 90 ? 14.605 0.618 -16.172 1.00 95.06 90 LEU A CA 1
ATOM 707 C C . LEU A 1 90 ? 15.737 -0.397 -16.391 1.00 95.06 90 LEU A C 1
ATOM 709 O O . LEU A 1 90 ? 16.916 -0.061 -16.298 1.00 95.06 90 LEU A O 1
ATOM 713 N N . ALA A 1 91 ? 15.395 -1.644 -16.696 1.00 94.50 91 ALA A N 1
ATOM 714 C CA . ALA A 1 91 ? 16.355 -2.637 -17.171 1.00 94.50 91 ALA A CA 1
ATOM 715 C C . ALA A 1 91 ? 15.687 -3.554 -18.197 1.00 94.50 91 ALA A C 1
ATOM 717 O O . ALA A 1 91 ? 14.502 -3.850 -18.078 1.00 94.50 91 ALA A O 1
ATOM 718 N N . LEU A 1 92 ? 16.434 -4.006 -19.200 1.00 94.25 92 LEU A N 1
ATOM 719 C CA . LEU A 1 92 ? 15.913 -4.826 -20.291 1.00 94.25 92 LEU A CA 1
ATOM 720 C C . LEU A 1 92 ? 16.659 -6.162 -20.334 1.00 94.25 92 LEU A C 1
ATOM 722 O O . LEU A 1 92 ? 17.884 -6.168 -20.450 1.00 94.25 92 LEU A O 1
ATOM 726 N N . SER A 1 93 ? 15.924 -7.271 -20.230 1.00 92.38 93 SER A N 1
ATOM 727 C CA . SER A 1 93 ? 16.399 -8.609 -20.602 1.00 92.38 93 SER A CA 1
ATOM 728 C C . SER A 1 93 ? 15.962 -8.956 -22.023 1.00 92.38 93 SER A C 1
ATOM 730 O O . SER A 1 93 ? 15.246 -8.194 -22.672 1.00 92.38 93 SER A O 1
ATOM 732 N N . ALA A 1 94 ? 16.368 -10.129 -22.504 1.00 89.94 94 ALA A N 1
ATOM 733 C CA . ALA A 1 94 ? 15.992 -10.654 -23.810 1.00 89.94 94 ALA A CA 1
ATOM 734 C C . ALA A 1 94 ? 14.469 -10.724 -24.019 1.00 89.94 94 ALA A C 1
ATOM 736 O O . ALA A 1 94 ? 13.998 -10.624 -25.150 1.00 89.94 94 ALA A O 1
ATOM 737 N N . ASP A 1 95 ? 13.699 -10.896 -22.943 1.00 92.38 95 ASP A N 1
ATOM 738 C CA . ASP A 1 95 ? 12.262 -11.132 -23.010 1.00 92.38 95 ASP A CA 1
ATOM 739 C C . ASP A 1 95 ? 11.414 -10.203 -22.136 1.00 92.38 95 ASP A C 1
ATOM 741 O O . ASP A 1 95 ? 10.191 -10.247 -22.268 1.00 92.38 95 ASP A O 1
ATOM 745 N N . THR A 1 96 ? 12.008 -9.388 -21.258 1.00 94.31 96 THR A N 1
ATOM 746 C CA . THR A 1 96 ? 11.280 -8.641 -20.225 1.00 94.31 96 THR A CA 1
ATOM 747 C C . THR A 1 96 ? 11.863 -7.246 -20.019 1.00 94.31 96 THR A C 1
ATOM 749 O O . THR A 1 96 ? 13.064 -7.061 -19.823 1.00 94.31 96 THR A O 1
ATOM 752 N N . LEU A 1 97 ? 10.982 -6.246 -20.006 1.00 95.62 97 LEU A N 1
ATOM 753 C CA . LEU A 1 97 ? 11.306 -4.875 -19.636 1.00 95.62 97 LEU A CA 1
ATOM 754 C C . LEU A 1 97 ? 10.933 -4.663 -18.168 1.00 95.62 97 LEU A C 1
ATOM 756 O O . LEU A 1 97 ? 9.758 -4.663 -17.805 1.00 95.62 97 LEU A O 1
ATOM 760 N N . TYR A 1 98 ? 11.934 -4.489 -17.319 1.00 95.88 98 TYR A N 1
ATOM 761 C CA . TYR A 1 98 ? 11.769 -4.306 -15.886 1.00 95.88 98 TYR A CA 1
ATOM 762 C C . TYR A 1 98 ? 11.723 -2.828 -15.512 1.00 95.88 98 TYR A C 1
ATOM 764 O O . TYR A 1 98 ? 12.610 -2.060 -15.880 1.00 95.88 98 TYR A O 1
ATOM 772 N N . VAL A 1 99 ? 10.736 -2.446 -14.703 1.00 95.38 99 VAL A N 1
ATOM 773 C CA . VAL A 1 99 ? 10.647 -1.123 -14.076 1.00 95.38 99 VAL A CA 1
ATOM 774 C C . VAL A 1 99 ? 10.701 -1.269 -12.566 1.00 95.38 99 VAL A C 1
ATOM 776 O O . VAL A 1 99 ? 9.838 -1.907 -11.960 1.00 95.38 99 VAL A O 1
ATOM 779 N N . LEU A 1 100 ? 11.686 -0.627 -11.945 1.00 93.88 100 LEU A N 1
ATOM 780 C CA . LEU A 1 100 ? 11.778 -0.524 -10.495 1.00 93.88 100 LEU A CA 1
ATOM 781 C C . LEU A 1 100 ? 11.030 0.717 -10.009 1.00 93.88 100 LEU A C 1
ATOM 783 O O . LEU A 1 100 ? 11.295 1.840 -10.460 1.00 93.88 100 LEU A O 1
ATOM 787 N N . ASP A 1 101 ? 10.132 0.535 -9.043 1.00 89.25 101 ASP A N 1
ATOM 788 C CA . ASP A 1 101 ? 9.477 1.667 -8.398 1.00 89.25 101 ASP A CA 1
ATOM 789 C C . ASP A 1 101 ? 10.447 2.471 -7.512 1.00 89.25 101 ASP A C 1
ATOM 791 O O . ASP A 1 101 ? 11.508 1.999 -7.087 1.00 89.25 101 ASP A O 1
ATOM 795 N N . GLN A 1 102 ? 10.108 3.731 -7.231 1.00 85.44 102 GLN A N 1
ATOM 796 C CA . GLN A 1 102 ? 10.998 4.621 -6.478 1.00 85.44 102 GLN A CA 1
ATOM 797 C C . GLN A 1 102 ? 11.295 4.122 -5.055 1.00 85.44 102 GLN A C 1
ATOM 799 O O . GLN A 1 102 ? 12.321 4.490 -4.486 1.00 85.44 102 GLN A O 1
ATOM 804 N N . ALA A 1 103 ? 10.413 3.310 -4.469 1.00 80.12 103 ALA A N 1
ATOM 805 C CA . ALA A 1 103 ? 10.567 2.795 -3.113 1.00 80.12 103 ALA A CA 1
ATOM 806 C C . ALA A 1 103 ? 11.455 1.543 -3.033 1.00 80.12 103 ALA A C 1
ATOM 808 O O . ALA A 1 103 ? 12.050 1.284 -1.985 1.00 80.12 103 ALA A O 1
ATOM 809 N N . GLY A 1 104 ? 11.548 0.790 -4.130 1.00 87.81 104 GLY A N 1
ATOM 810 C CA . GLY A 1 104 ? 12.222 -0.497 -4.181 1.00 87.81 104 GLY A CA 1
ATOM 811 C C . GLY A 1 104 ? 11.367 -1.683 -3.752 1.00 87.81 104 GLY A C 1
ATOM 812 O O . GLY A 1 104 ? 11.919 -2.761 -3.547 1.00 87.81 104 GLY A O 1
ATOM 813 N N . TYR A 1 105 ? 10.058 -1.506 -3.576 1.00 83.56 105 TYR A N 1
ATOM 814 C CA . TYR A 1 105 ? 9.172 -2.577 -3.107 1.00 83.56 105 TYR A CA 1
ATOM 815 C C . TYR A 1 105 ? 8.606 -3.417 -4.243 1.00 83.56 105 TYR A C 1
ATOM 817 O O . TYR A 1 105 ? 8.264 -4.580 -4.031 1.00 83.56 105 TYR A O 1
ATOM 825 N N . ARG A 1 106 ? 8.479 -2.818 -5.429 1.00 88.38 106 ARG A N 1
ATOM 826 C CA . ARG A 1 106 ? 7.866 -3.450 -6.593 1.00 88.38 106 ARG A CA 1
ATOM 827 C C . ARG A 1 106 ? 8.815 -3.387 -7.773 1.00 88.38 106 ARG A C 1
ATOM 829 O O . ARG A 1 106 ? 9.302 -2.315 -8.139 1.00 88.38 106 ARG A O 1
ATOM 836 N N . LEU A 1 107 ? 9.014 -4.542 -8.384 1.00 92.06 107 LEU A N 1
ATOM 837 C CA . LEU A 1 107 ? 9.637 -4.688 -9.684 1.00 92.06 107 LEU A CA 1
ATOM 838 C C . LEU A 1 107 ? 8.562 -5.126 -10.675 1.00 92.06 107 LEU A C 1
ATOM 840 O O . LEU A 1 107 ? 7.995 -6.206 -10.541 1.00 92.06 107 LEU A O 1
ATOM 844 N N . LEU A 1 108 ? 8.253 -4.272 -11.641 1.00 92.69 108 LEU A N 1
ATOM 845 C CA . LEU A 1 108 ? 7.221 -4.523 -12.637 1.00 92.69 108 LEU A CA 1
ATOM 846 C C . LEU A 1 108 ? 7.880 -5.102 -13.887 1.00 92.69 108 LEU A C 1
ATOM 848 O O . LEU A 1 108 ? 8.826 -4.506 -14.395 1.00 92.69 108 LEU A O 1
ATOM 852 N N . GLY A 1 109 ? 7.399 -6.248 -14.363 1.00 93.62 109 GLY A N 1
ATOM 853 C CA . GLY A 1 109 ? 7.866 -6.893 -15.588 1.00 93.62 109 GLY A CA 1
ATOM 854 C C . GLY A 1 109 ? 6.859 -6.707 -16.716 1.00 93.62 109 GLY A C 1
ATOM 855 O O . GLY A 1 109 ? 5.715 -7.157 -16.607 1.00 93.62 109 GLY A O 1
ATOM 856 N N . TYR A 1 110 ? 7.287 -6.066 -17.797 1.00 95.00 110 TYR A N 1
ATOM 857 C CA . TYR A 1 110 ? 6.485 -5.811 -18.988 1.00 95.00 110 TYR A CA 1
ATOM 858 C C . TYR A 1 110 ? 6.977 -6.637 -20.171 1.00 95.00 110 TYR A C 1
ATOM 860 O O . TYR A 1 110 ? 8.164 -6.938 -20.297 1.00 95.00 110 TYR A O 1
ATOM 868 N N . ASP A 1 111 ? 6.049 -6.963 -21.061 1.00 95.31 111 ASP A N 1
ATOM 869 C CA . ASP A 1 111 ? 6.348 -7.447 -22.398 1.00 95.31 111 ASP A CA 1
ATOM 870 C C . ASP A 1 111 ? 7.031 -6.333 -23.221 1.00 95.31 111 ASP A C 1
ATOM 872 O O . ASP A 1 111 ? 6.426 -5.274 -23.404 1.00 95.31 111 ASP A O 1
ATOM 876 N N . PRO A 1 112 ? 8.265 -6.527 -23.722 1.00 94.56 112 PRO A N 1
ATOM 877 C CA . PRO A 1 112 ? 8.979 -5.479 -24.451 1.00 94.56 112 PRO A CA 1
ATOM 878 C C . PRO A 1 112 ? 8.341 -5.108 -25.797 1.00 94.56 112 PRO A C 1
ATOM 880 O O . PRO A 1 112 ? 8.546 -4.003 -26.278 1.00 94.56 112 PRO A O 1
ATOM 883 N N . GLN A 1 113 ? 7.558 -5.995 -26.417 1.00 93.50 113 GLN A N 1
ATOM 884 C CA . GLN A 1 113 ? 6.972 -5.739 -27.737 1.00 93.50 113 GLN A CA 1
ATOM 885 C C . GLN A 1 113 ? 5.650 -4.978 -27.632 1.00 93.50 113 GLN A C 1
ATOM 887 O O . GLN A 1 113 ? 5.392 -4.050 -28.391 1.00 93.50 113 GLN A O 1
ATOM 892 N N . THR A 1 114 ? 4.808 -5.378 -26.684 1.00 94.88 114 THR A N 1
ATOM 893 C CA . THR A 1 114 ? 3.434 -4.874 -26.544 1.00 94.88 114 THR A CA 1
ATOM 894 C C . THR A 1 114 ? 3.282 -3.860 -25.416 1.00 94.88 114 THR A C 1
ATOM 896 O O . THR A 1 114 ? 2.310 -3.114 -25.396 1.00 94.88 114 THR A O 1
ATOM 899 N N . GLY A 1 115 ? 4.204 -3.836 -24.452 1.00 93.69 115 GLY A N 1
ATOM 900 C CA . GLY A 1 115 ? 4.074 -3.061 -23.219 1.00 93.69 115 GLY A CA 1
ATOM 901 C C . GLY A 1 115 ? 3.107 -3.676 -22.206 1.00 93.69 115 GLY A C 1
ATOM 902 O O . GLY A 1 115 ? 2.881 -3.090 -21.151 1.00 93.69 115 GLY A O 1
ATOM 903 N N . ALA A 1 116 ? 2.534 -4.853 -22.467 1.00 92.44 116 ALA A N 1
ATOM 904 C CA . ALA A 1 116 ? 1.623 -5.491 -21.524 1.00 92.44 116 ALA A CA 1
ATOM 905 C C . ALA A 1 116 ? 2.339 -5.811 -20.200 1.00 92.44 116 ALA A C 1
ATOM 907 O O . ALA A 1 116 ? 3.382 -6.470 -20.192 1.00 92.44 116 ALA A O 1
ATOM 908 N N . LEU A 1 117 ? 1.776 -5.369 -19.070 1.00 91.50 117 LEU A N 1
ATOM 909 C CA . LEU A 1 117 ? 2.253 -5.790 -17.752 1.00 91.50 117 LEU A CA 1
ATOM 910 C C . LEU A 1 117 ? 2.045 -7.303 -17.615 1.00 91.50 117 LEU A C 1
ATOM 912 O O . LEU A 1 117 ? 0.916 -7.783 -17.703 1.00 91.50 117 LEU A O 1
ATOM 916 N N . ARG A 1 118 ? 3.130 -8.044 -17.387 1.00 89.81 118 ARG A N 1
ATOM 917 C CA . ARG A 1 118 ? 3.089 -9.497 -17.187 1.00 89.81 118 ARG A CA 1
ATOM 918 C C . ARG A 1 118 ? 3.000 -9.861 -15.713 1.00 89.81 118 ARG A C 1
ATOM 920 O O . ARG A 1 118 ? 2.309 -10.808 -15.362 1.00 89.81 118 ARG A O 1
ATOM 927 N N . VAL A 1 119 ? 3.728 -9.136 -14.864 1.00 86.38 119 VAL A N 1
ATOM 928 C CA . VAL A 1 119 ? 3.896 -9.500 -13.454 1.00 86.38 119 VAL A CA 1
ATOM 929 C C . VAL A 1 119 ? 4.383 -8.314 -12.625 1.00 86.38 119 VAL A C 1
ATOM 931 O O . VAL A 1 119 ? 5.132 -7.462 -13.109 1.00 86.38 119 VAL A O 1
ATOM 934 N N . ILE A 1 120 ? 3.986 -8.274 -11.354 1.00 87.31 120 ILE A N 1
ATOM 935 C CA . ILE A 1 120 ? 4.592 -7.405 -10.344 1.00 87.31 120 ILE A CA 1
ATOM 936 C C . ILE A 1 120 ? 5.233 -8.294 -9.294 1.00 87.31 120 I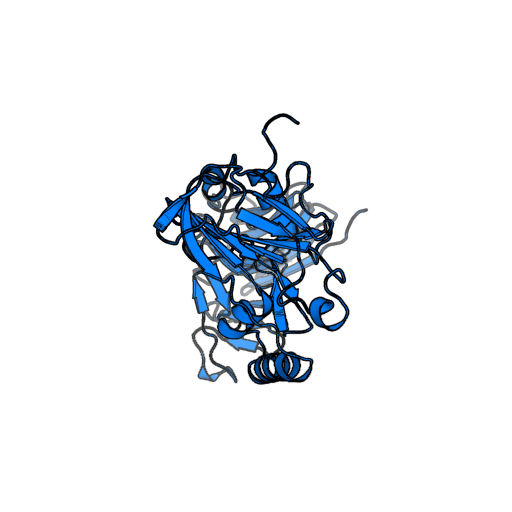LE A C 1
ATOM 938 O O . ILE A 1 120 ? 4.568 -9.098 -8.646 1.00 87.31 120 ILE A O 1
ATOM 942 N N . PHE A 1 121 ? 6.529 -8.117 -9.100 1.00 85.81 121 PHE A N 1
ATOM 943 C CA . PHE A 1 121 ? 7.309 -8.872 -8.145 1.00 85.81 121 PHE A CA 1
ATOM 944 C C . PHE A 1 121 ? 7.674 -8.042 -6.915 1.00 85.81 121 PHE A C 1
ATOM 946 O O . PHE A 1 121 ? 7.936 -6.841 -7.009 1.00 85.81 121 PHE A O 1
ATOM 953 N N . ARG A 1 122 ? 7.782 -8.717 -5.768 1.00 84.06 122 ARG A N 1
ATOM 954 C CA . ARG A 1 122 ? 8.363 -8.181 -4.529 1.00 84.06 122 ARG A CA 1
ATOM 955 C C . ARG A 1 122 ? 9.318 -9.179 -3.883 1.00 84.06 122 ARG A C 1
ATOM 957 O O . ARG A 1 122 ? 9.185 -10.389 -4.078 1.00 84.06 122 ARG A O 1
ATOM 964 N N . LEU A 1 123 ? 10.218 -8.674 -3.042 1.00 80.00 123 LEU A N 1
ATOM 965 C CA . LEU A 1 123 ? 11.009 -9.511 -2.143 1.00 80.00 123 LEU A CA 1
ATOM 966 C C . LEU A 1 123 ? 10.129 -9.948 -0.966 1.00 80.00 123 LEU A C 1
ATOM 968 O O . LEU A 1 123 ? 9.627 -9.108 -0.219 1.00 80.00 123 LEU A O 1
ATOM 972 N N . ALA A 1 124 ? 9.949 -11.256 -0.774 1.00 70.75 124 ALA A N 1
ATOM 973 C CA . ALA A 1 124 ? 9.132 -11.787 0.322 1.00 70.75 124 ALA A CA 1
ATOM 974 C C . ALA A 1 124 ? 9.689 -11.428 1.712 1.00 70.75 124 ALA A C 1
ATOM 976 O O . ALA A 1 124 ? 8.934 -11.373 2.676 1.00 70.75 124 ALA A O 1
ATOM 977 N N . SER A 1 125 ? 10.988 -11.121 1.804 1.00 69.62 125 SER A N 1
ATOM 978 C CA . SER A 1 125 ? 11.638 -10.617 3.019 1.00 69.62 125 SER A CA 1
ATOM 979 C C . SER A 1 125 ? 11.186 -9.210 3.433 1.00 69.62 125 SER A C 1
ATOM 981 O O . SER A 1 125 ? 11.561 -8.749 4.506 1.00 69.62 125 SER A O 1
ATOM 983 N N . GLY A 1 126 ? 10.450 -8.489 2.577 1.00 70.00 126 GLY A N 1
ATOM 984 C CA . GLY A 1 126 ? 10.099 -7.082 2.790 1.00 70.00 126 GLY A CA 1
ATOM 985 C C . GLY A 1 126 ? 11.267 -6.113 2.582 1.00 70.00 126 GLY A C 1
ATOM 986 O O . GLY A 1 126 ? 11.098 -4.905 2.741 1.00 70.00 126 GLY A O 1
ATOM 987 N N . GLN A 1 127 ? 12.450 -6.614 2.206 1.00 77.56 127 GLN A N 1
ATOM 988 C CA . GLN A 1 127 ? 13.577 -5.767 1.834 1.00 77.56 127 GLN A CA 1
ATOM 989 C C . GLN A 1 127 ? 13.269 -4.953 0.577 1.00 77.56 127 GLN A C 1
ATOM 991 O O . GLN A 1 127 ? 12.460 -5.332 -0.268 1.00 77.56 127 GLN A O 1
ATOM 996 N N . HIS A 1 128 ? 13.982 -3.840 0.441 1.00 85.88 128 HIS A N 1
ATOM 997 C CA . HIS A 1 128 ? 13.858 -2.961 -0.706 1.00 85.88 128 HIS A CA 1
ATOM 998 C C . HIS A 1 128 ? 14.972 -3.283 -1.696 1.00 85.88 128 HIS A C 1
ATOM 1000 O O . HIS A 1 128 ? 16.156 -3.325 -1.336 1.00 85.88 128 HIS A O 1
ATOM 1006 N N . ILE A 1 129 ? 14.597 -3.443 -2.956 1.00 90.94 129 ILE A N 1
ATOM 1007 C CA . ILE A 1 129 ? 15.525 -3.429 -4.080 1.00 90.94 129 ILE A CA 1
ATOM 1008 C C . ILE A 1 129 ? 16.032 -1.992 -4.194 1.00 90.94 129 ILE A C 1
ATOM 1010 O O . ILE A 1 129 ? 15.236 -1.070 -4.259 1.00 90.94 129 ILE A O 1
ATOM 1014 N N . GLN A 1 130 ? 17.335 -1.755 -4.162 1.00 92.19 130 GLN A N 1
ATOM 1015 C CA . GLN A 1 130 ? 17.931 -0.423 -4.296 1.00 92.19 130 GLN A CA 1
ATOM 1016 C C . GLN A 1 130 ? 18.216 -0.073 -5.753 1.00 92.19 130 GLN A C 1
ATOM 1018 O O . GLN A 1 130 ? 18.046 1.082 -6.135 1.00 92.19 130 GLN A O 1
ATOM 1023 N N . ALA A 1 131 ? 18.611 -1.074 -6.535 1.00 93.94 131 ALA A N 1
ATOM 1024 C CA . ALA A 1 131 ? 18.851 -0.972 -7.962 1.00 93.94 131 ALA A CA 1
ATOM 1025 C C . ALA A 1 131 ? 18.639 -2.337 -8.625 1.00 93.94 131 ALA A C 1
ATOM 1027 O O . ALA A 1 131 ? 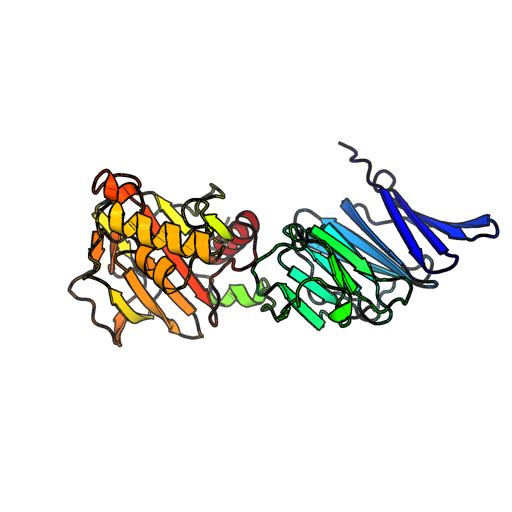18.746 -3.378 -7.968 1.00 93.94 131 ALA A O 1
ATOM 1028 N N . ILE A 1 132 ? 18.374 -2.315 -9.924 1.00 95.25 132 ILE A N 1
ATOM 1029 C CA . ILE A 1 132 ? 18.323 -3.493 -10.790 1.00 95.25 132 ILE A CA 1
ATOM 1030 C C . ILE A 1 132 ? 19.363 -3.385 -11.903 1.00 95.25 132 ILE A C 1
ATOM 1032 O O . ILE A 1 132 ? 19.774 -2.291 -12.276 1.00 95.25 132 ILE A O 1
ATOM 1036 N N . ALA A 1 133 ? 19.787 -4.515 -12.444 1.00 93.69 133 ALA A N 1
ATOM 1037 C CA . ALA A 1 133 ? 20.565 -4.591 -13.673 1.00 93.69 133 ALA A CA 1
ATOM 1038 C C . ALA A 1 133 ? 20.254 -5.910 -14.377 1.00 93.69 133 ALA A C 1
ATOM 1040 O O . ALA A 1 133 ? 19.790 -6.852 -13.741 1.00 93.69 133 ALA A O 1
ATOM 1041 N N . VAL A 1 134 ? 20.533 -5.996 -15.672 1.00 91.62 134 VAL A N 1
ATOM 1042 C CA . VAL A 1 134 ? 20.558 -7.274 -16.388 1.00 91.62 134 VAL A CA 1
ATOM 1043 C C . VAL A 1 134 ? 22.009 -7.585 -16.740 1.00 91.62 134 VAL A C 1
ATOM 1045 O O . VAL A 1 134 ? 22.775 -6.688 -17.096 1.00 91.62 134 VAL A O 1
ATOM 1048 N N . GLY A 1 135 ? 22.402 -8.841 -16.541 1.00 87.50 135 GLY A N 1
ATOM 1049 C CA . GLY A 1 135 ? 23.737 -9.348 -16.815 1.00 87.50 135 GLY A CA 1
ATOM 1050 C C . GLY A 1 135 ? 24.100 -9.273 -18.296 1.00 87.50 135 GLY A C 1
ATOM 1051 O O . GLY A 1 135 ? 23.256 -9.080 -19.164 1.00 87.50 135 GLY A O 1
ATOM 1052 N N . ALA A 1 136 ? 25.387 -9.455 -18.596 1.00 83.25 136 ALA A N 1
ATOM 1053 C CA . ALA A 1 136 ? 25.897 -9.419 -19.971 1.00 83.25 136 ALA A CA 1
ATOM 1054 C C . ALA A 1 136 ? 25.375 -10.566 -20.861 1.00 83.25 136 ALA A C 1
ATOM 1056 O O . ALA A 1 136 ? 25.539 -10.522 -22.077 1.00 83.25 136 ALA A O 1
ATOM 1057 N N . ASP A 1 137 ? 24.772 -11.589 -20.256 1.00 85.75 137 ASP A N 1
ATOM 1058 C CA . ASP A 1 137 ? 24.052 -12.660 -20.945 1.00 85.75 137 ASP A CA 1
ATOM 1059 C C . ASP A 1 137 ? 22.666 -12.224 -21.452 1.00 85.75 137 ASP A C 1
ATOM 1061 O O . ASP A 1 137 ? 22.025 -12.984 -22.168 1.00 85.75 137 ASP A O 1
ATOM 1065 N N . ASN A 1 138 ? 22.219 -11.005 -21.119 1.00 85.81 138 ASN A N 1
ATOM 1066 C CA . ASN A 1 138 ? 20.881 -10.469 -21.381 1.00 85.81 138 ASN A CA 1
ATOM 1067 C C . ASN A 1 138 ? 19.738 -11.284 -20.754 1.00 85.81 138 ASN A C 1
ATOM 1069 O O . ASN A 1 138 ? 18.576 -11.079 -21.101 1.00 85.81 138 ASN A O 1
ATOM 1073 N N . GLU A 1 139 ? 20.033 -12.167 -19.806 1.00 86.31 139 GLU A N 1
ATOM 1074 C CA . GLU A 1 139 ? 19.043 -13.051 -19.184 1.00 86.31 139 GLU A CA 1
ATOM 1075 C C . GLU A 1 139 ? 19.021 -12.872 -17.666 1.00 86.31 139 GLU A C 1
ATOM 1077 O O . GLU A 1 139 ? 17.953 -12.799 -17.054 1.00 86.31 139 GLU A O 1
ATOM 1082 N N . THR A 1 140 ? 20.189 -12.732 -17.042 1.00 88.94 140 THR A N 1
ATOM 1083 C CA . THR A 1 140 ? 20.302 -12.727 -15.586 1.00 88.94 140 THR A CA 1
ATOM 1084 C C . THR A 1 140 ? 19.914 -11.377 -15.006 1.00 88.94 140 THR A C 1
ATOM 1086 O O . THR A 1 140 ? 20.681 -10.417 -15.046 1.00 88.94 140 THR A O 1
ATOM 1089 N N . LEU A 1 141 ? 18.735 -11.300 -14.394 1.00 91.50 141 LEU A N 1
ATOM 1090 C CA . LEU A 1 141 ? 18.347 -10.149 -13.585 1.00 91.50 141 LEU A CA 1
ATOM 1091 C C . LEU A 1 141 ? 19.161 -10.132 -12.279 1.00 91.50 141 LEU A C 1
ATOM 1093 O O . LEU A 1 141 ? 19.176 -11.099 -11.516 1.00 91.50 141 LEU A O 1
ATOM 1097 N N . VAL A 1 142 ? 19.812 -9.006 -12.006 1.00 91.88 142 VAL A N 1
ATOM 1098 C CA . VAL A 1 142 ? 20.588 -8.744 -10.793 1.00 91.88 142 VAL A CA 1
ATOM 1099 C C . VAL A 1 142 ? 19.887 -7.673 -9.969 1.00 91.88 142 VAL A C 1
ATOM 1101 O O . VAL A 1 142 ? 19.549 -6.603 -10.475 1.00 91.88 142 VAL A O 1
ATOM 1104 N N . LEU A 1 143 ? 19.697 -7.935 -8.679 1.00 92.06 143 LEU A N 1
ATOM 1105 C CA . LEU A 1 143 ? 19.119 -6.987 -7.730 1.00 92.06 143 LEU A CA 1
ATOM 1106 C C . LEU A 1 143 ? 20.164 -6.572 -6.705 1.00 92.06 143 LEU A C 1
ATOM 1108 O O . LEU A 1 143 ? 20.773 -7.424 -6.061 1.00 92.06 143 LEU A O 1
ATOM 1112 N N . ALA A 1 144 ? 20.306 -5.275 -6.474 1.00 91.75 144 ALA A N 1
ATOM 1113 C CA . ALA A 1 144 ? 21.020 -4.761 -5.315 1.00 91.75 144 ALA A CA 1
ATOM 1114 C C . ALA A 1 144 ? 20.031 -4.531 -4.170 1.00 91.75 144 ALA A C 1
ATOM 1116 O O . ALA A 1 144 ? 18.990 -3.907 -4.357 1.00 91.75 144 ALA A O 1
ATOM 1117 N N . THR A 1 145 ? 20.358 -4.989 -2.969 1.00 88.44 145 THR A N 1
ATOM 1118 C CA . THR A 1 145 ? 19.602 -4.734 -1.732 1.00 88.44 145 THR A CA 1
ATOM 1119 C C . THR A 1 145 ? 20.555 -4.262 -0.639 1.00 88.44 145 THR A C 1
ATOM 1121 O O . THR A 1 145 ? 21.773 -4.318 -0.800 1.00 88.44 145 THR A O 1
ATOM 1124 N N . ALA A 1 146 ? 20.021 -3.854 0.514 1.00 82.25 146 ALA A N 1
ATOM 1125 C CA . ALA A 1 146 ? 20.856 -3.498 1.665 1.00 82.25 146 ALA A CA 1
ATOM 1126 C C . ALA A 1 146 ? 21.738 -4.661 2.167 1.00 82.25 146 ALA A C 1
ATOM 1128 O O . ALA A 1 146 ? 22.774 -4.416 2.775 1.00 82.25 146 ALA A O 1
ATOM 1129 N N . SER A 1 147 ? 21.344 -5.915 1.914 1.00 79.31 147 SER A N 1
ATOM 1130 C CA . SER A 1 147 ? 22.097 -7.111 2.313 1.00 79.31 147 SER A CA 1
ATOM 1131 C C . SER A 1 147 ? 23.050 -7.640 1.238 1.00 79.31 147 SER A C 1
ATOM 1133 O O . SER A 1 147 ? 23.716 -8.644 1.473 1.00 79.31 147 SER A O 1
ATOM 1135 N N . GLY A 1 148 ? 23.122 -6.998 0.068 1.00 85.12 148 GLY A N 1
ATOM 1136 C CA . GLY A 1 148 ? 24.002 -7.400 -1.030 1.00 85.12 148 GLY A CA 1
ATOM 1137 C C . GLY A 1 148 ? 23.274 -7.620 -2.353 1.00 85.12 148 GLY A C 1
ATOM 1138 O O . GLY A 1 148 ? 22.146 -7.153 -2.546 1.00 85.12 148 GLY A O 1
ATOM 1139 N N . PHE A 1 149 ? 23.956 -8.312 -3.265 1.00 87.81 149 PHE A N 1
ATOM 1140 C CA . PHE A 1 149 ? 23.479 -8.602 -4.615 1.00 87.81 149 PHE A CA 1
ATOM 1141 C C . PHE A 1 149 ? 22.795 -9.964 -4.698 1.00 87.81 149 PHE A C 1
ATOM 1143 O O . PHE A 1 149 ? 23.227 -10.922 -4.056 1.00 87.81 149 PHE A O 1
ATOM 1150 N N . HIS A 1 150 ? 21.762 -10.043 -5.532 1.00 85.75 150 HIS A N 1
ATOM 1151 C CA . HIS A 1 150 ? 21.009 -11.263 -5.795 1.00 85.75 150 HIS A CA 1
ATOM 1152 C C . HIS A 1 150 ? 20.896 -11.507 -7.294 1.00 85.75 150 HIS A C 1
ATOM 1154 O O . HIS A 1 150 ? 20.552 -10.587 -8.033 1.00 85.75 150 HIS A O 1
ATOM 1160 N N . PHE A 1 151 ? 21.142 -12.744 -7.719 1.00 87.94 151 PHE A N 1
ATOM 1161 C CA . PHE A 1 151 ? 21.134 -13.165 -9.119 1.00 87.94 151 PHE A CA 1
ATOM 1162 C C . PHE A 1 151 ? 19.927 -14.076 -9.356 1.00 87.94 151 PHE A C 1
ATOM 1164 O O . PHE A 1 151 ? 19.850 -15.187 -8.830 1.00 87.94 151 PHE A O 1
ATOM 1171 N N . VAL A 1 152 ? 18.931 -13.583 -10.088 1.00 83.00 152 VAL A N 1
ATOM 1172 C CA . VAL A 1 152 ? 17.665 -14.297 -10.293 1.00 83.00 152 VAL A CA 1
ATOM 1173 C C . VAL A 1 152 ? 17.896 -15.521 -11.165 1.00 83.00 152 VAL A C 1
ATOM 1175 O O . VAL A 1 152 ? 18.495 -15.423 -12.228 1.00 83.00 152 VAL A O 1
ATOM 1178 N N . GLY A 1 153 ? 17.422 -16.679 -10.702 1.00 76.81 153 GLY A N 1
ATOM 1179 C CA . GLY A 1 153 ? 17.628 -17.955 -11.392 1.00 76.81 153 GLY A CA 1
ATOM 1180 C C . GLY A 1 153 ? 19.019 -18.572 -11.197 1.00 76.81 153 GLY A C 1
ATOM 1181 O O . GLY A 1 153 ? 19.209 -19.707 -11.617 1.00 76.81 153 GLY A O 1
ATOM 1182 N N . GLN A 1 154 ? 19.944 -17.882 -10.516 1.00 80.44 154 GLN A N 1
ATOM 1183 C CA . GLN A 1 154 ? 21.305 -18.355 -10.215 1.00 80.44 154 GLN A CA 1
ATOM 1184 C C . GLN A 1 154 ? 21.589 -18.284 -8.702 1.00 80.44 154 GLN A C 1
ATOM 1186 O O . GLN A 1 154 ? 22.417 -17.484 -8.247 1.00 80.44 154 GLN A O 1
ATOM 1191 N N . PRO A 1 155 ? 20.858 -19.061 -7.877 1.00 70.31 155 PRO A N 1
ATOM 1192 C CA . PRO A 1 155 ? 20.976 -19.001 -6.419 1.00 70.31 155 PRO A CA 1
ATOM 1193 C C . PRO A 1 155 ? 22.388 -19.326 -5.908 1.00 70.31 155 PRO A C 1
ATOM 1195 O O . PRO A 1 155 ? 22.772 -18.848 -4.847 1.00 70.31 155 PRO A O 1
ATOM 1198 N N . GLU A 1 156 ? 23.184 -20.089 -6.657 1.00 77.00 156 GLU A N 1
ATOM 1199 C CA . GLU A 1 156 ? 24.575 -20.426 -6.343 1.00 77.00 156 GLU A CA 1
ATOM 1200 C C . GLU A 1 156 ? 25.523 -19.219 -6.323 1.00 77.00 156 GLU A C 1
ATOM 1202 O O . GLU A 1 156 ? 26.574 -19.282 -5.686 1.00 77.00 156 GLU A O 1
ATOM 1207 N N . LEU A 1 157 ? 25.158 -18.122 -6.993 1.00 73.31 157 LEU A N 1
ATOM 1208 C CA . LEU A 1 157 ? 25.924 -16.874 -6.991 1.00 73.31 157 LEU A CA 1
ATOM 1209 C C . LEU A 1 157 ? 25.500 -15.915 -5.872 1.00 73.31 157 LEU A C 1
ATOM 1211 O O . LEU A 1 157 ? 26.143 -14.884 -5.663 1.00 73.31 157 LEU A O 1
ATOM 1215 N N . ALA A 1 158 ? 24.423 -16.232 -5.152 1.00 65.56 158 ALA A N 1
ATOM 1216 C CA . ALA A 1 158 ? 23.898 -15.409 -4.077 1.00 65.56 158 ALA A CA 1
ATOM 1217 C C . ALA A 1 158 ? 24.233 -16.011 -2.704 1.00 65.56 158 ALA A C 1
ATOM 1219 O O . ALA A 1 158 ? 24.141 -17.214 -2.481 1.00 65.56 158 ALA A O 1
ATOM 1220 N N . ASN A 1 159 ? 24.541 -15.155 -1.726 1.00 55.88 159 ASN A N 1
ATOM 1221 C CA . ASN A 1 159 ? 24.671 -15.590 -0.327 1.00 55.88 159 ASN A CA 1
ATOM 1222 C C . ASN A 1 159 ? 23.311 -15.959 0.304 1.00 55.88 159 ASN A C 1
ATOM 1224 O O . ASN A 1 159 ? 23.274 -16.559 1.378 1.00 55.88 159 ASN A O 1
ATOM 1228 N N . HIS A 1 160 ? 22.196 -15.599 -0.346 1.00 59.16 160 HIS A N 1
ATOM 1229 C CA . HIS A 1 160 ? 20.833 -15.835 0.120 1.00 59.16 160 HIS A CA 1
ATOM 1230 C C . HIS A 1 160 ? 19.881 -16.085 -1.059 1.00 59.16 160 HIS A C 1
ATOM 1232 O O . HIS A 1 160 ? 19.949 -15.396 -2.073 1.00 59.16 160 HIS 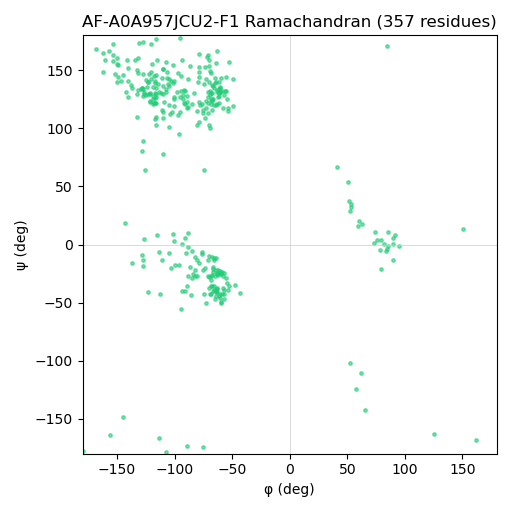A O 1
ATOM 1238 N N . ASN A 1 161 ? 18.945 -17.023 -0.900 1.00 60.91 161 ASN A N 1
ATOM 1239 C CA . ASN A 1 161 ? 17.873 -17.233 -1.872 1.00 60.91 161 ASN A CA 1
ATOM 1240 C C . ASN A 1 161 ? 16.874 -16.071 -1.808 1.00 60.91 161 ASN A C 1
ATOM 1242 O O . ASN A 1 161 ? 16.259 -15.838 -0.764 1.00 60.91 161 ASN A O 1
ATOM 1246 N N . VAL A 1 162 ? 16.666 -15.376 -2.928 1.00 65.62 162 VAL A N 1
ATOM 1247 C CA . VAL A 1 162 ? 15.547 -14.438 -3.056 1.00 65.62 162 VAL A CA 1
ATOM 1248 C C . VAL A 1 162 ? 14.266 -15.225 -3.252 1.00 65.62 162 VAL A C 1
ATOM 1250 O O . VAL A 1 162 ? 14.083 -15.894 -4.268 1.00 65.62 162 VAL A O 1
ATOM 1253 N N . VAL A 1 163 ? 13.358 -15.105 -2.289 1.00 68.88 163 VAL A N 1
ATOM 1254 C CA . VAL A 1 163 ? 11.982 -15.560 -2.465 1.00 68.88 163 VAL A CA 1
ATOM 1255 C C . VAL A 1 163 ? 11.180 -14.408 -3.048 1.00 68.88 163 VAL A C 1
ATOM 1257 O O . VAL A 1 163 ? 11.037 -13.348 -2.433 1.00 68.88 163 VAL A O 1
ATOM 1260 N N . TRP A 1 164 ? 10.668 -14.639 -4.247 1.00 73.25 164 TRP A N 1
ATOM 1261 C CA . TRP A 1 164 ? 9.772 -13.732 -4.937 1.00 73.25 164 TRP A CA 1
ATOM 1262 C C . TRP A 1 164 ? 8.332 -14.031 -4.553 1.00 73.25 164 TRP A C 1
ATOM 1264 O O . TRP A 1 164 ? 7.943 -15.188 -4.404 1.00 73.25 164 TRP A O 1
ATOM 1274 N N . ALA A 1 165 ? 7.539 -12.979 -4.428 1.00 71.81 165 ALA A N 1
ATOM 1275 C CA . ALA A 1 165 ? 6.094 -13.101 -4.382 1.00 71.81 165 ALA A CA 1
ATOM 1276 C C . ALA A 1 165 ? 5.490 -12.219 -5.469 1.00 71.81 165 ALA A C 1
ATOM 1278 O O . ALA A 1 165 ? 5.966 -11.106 -5.713 1.00 71.81 165 ALA A O 1
ATOM 1279 N N . GLU A 1 166 ? 4.437 -12.722 -6.099 1.00 75.56 166 GLU A N 1
ATOM 1280 C CA . GLU A 1 166 ? 3.586 -11.902 -6.944 1.00 75.56 166 GLU A CA 1
ATOM 1281 C C . GLU A 1 166 ? 2.832 -10.907 -6.053 1.00 75.56 166 GLU A C 1
ATOM 1283 O O . GLU A 1 166 ? 2.292 -11.263 -4.999 1.00 75.56 166 GLU A O 1
ATOM 1288 N N . ALA A 1 167 ? 2.860 -9.635 -6.433 1.00 67.94 167 ALA A N 1
ATOM 1289 C CA . ALA A 1 167 ? 2.086 -8.593 -5.786 1.00 67.94 167 ALA A CA 1
ATOM 1290 C C . ALA A 1 167 ? 0.834 -8.303 -6.624 1.00 67.94 167 ALA A C 1
ATOM 1292 O O . ALA A 1 167 ? 0.928 -8.249 -7.852 1.00 67.94 167 ALA A O 1
ATOM 1293 N N . PRO A 1 168 ? -0.328 -8.069 -5.991 1.00 65.19 168 PRO A N 1
ATOM 1294 C CA . PRO A 1 168 ? -1.515 -7.678 -6.730 1.00 65.19 168 PRO A CA 1
ATOM 1295 C C . PRO A 1 168 ? -1.260 -6.358 -7.466 1.00 65.19 168 PRO A C 1
ATOM 1297 O O . PRO A 1 168 ? -0.781 -5.381 -6.880 1.00 65.19 168 PRO A O 1
ATOM 1300 N N . ALA A 1 169 ? -1.592 -6.328 -8.757 1.00 61.62 169 ALA A N 1
ATOM 1301 C CA . ALA A 1 169 ? -1.657 -5.095 -9.523 1.00 61.62 169 ALA A CA 1
ATOM 1302 C C . ALA A 1 169 ? -2.857 -4.297 -9.026 1.00 61.62 169 ALA A C 1
ATOM 1304 O O . ALA A 1 169 ? -4.006 -4.621 -9.311 1.00 61.62 169 ALA A O 1
ATOM 1305 N N . ALA A 1 170 ? -2.585 -3.280 -8.225 1.00 62.72 170 ALA A N 1
ATOM 1306 C CA . ALA A 1 170 ? -3.622 -2.407 -7.726 1.00 62.72 170 ALA A CA 1
ATOM 1307 C C . ALA A 1 170 ? -3.560 -1.089 -8.500 1.00 62.72 170 ALA A C 1
ATOM 1309 O O . ALA A 1 170 ? -2.578 -0.343 -8.445 1.00 62.72 170 ALA A O 1
ATOM 1310 N N . ASP A 1 171 ? -4.607 -0.866 -9.285 1.00 62.69 171 ASP A N 1
ATOM 1311 C CA . ASP A 1 171 ? -4.816 0.301 -10.130 1.00 62.69 171 ASP A CA 1
ATOM 1312 C C . ASP A 1 171 ? -6.051 1.091 -9.666 1.00 62.69 171 ASP A C 1
ATOM 1314 O O . ASP A 1 171 ? -6.782 0.694 -8.756 1.00 62.69 171 ASP A O 1
ATOM 1318 N N . GLN A 1 172 ? -6.331 2.227 -10.299 1.00 61.25 172 GLN A N 1
ATOM 1319 C CA . GLN A 1 172 ? -7.498 3.034 -9.933 1.00 61.25 172 GLN A CA 1
ATOM 1320 C C . GLN A 1 172 ? -8.842 2.316 -10.159 1.00 61.25 172 GLN A C 1
ATOM 1322 O O . GLN A 1 172 ? -9.818 2.646 -9.483 1.00 61.25 172 GLN A O 1
ATOM 1327 N N . LEU A 1 173 ? -8.915 1.338 -11.070 1.00 58.03 173 LEU A N 1
ATOM 1328 C CA . LEU A 1 173 ? -10.132 0.560 -11.316 1.00 58.03 173 LEU A CA 1
ATOM 1329 C C . LEU A 1 173 ? -10.428 -0.368 -10.134 1.00 58.03 173 LEU A C 1
ATOM 1331 O O . LEU A 1 173 ? -11.586 -0.467 -9.729 1.00 58.03 173 LEU A O 1
ATOM 1335 N N . THR A 1 174 ? -9.395 -0.943 -9.512 1.00 68.12 174 THR A N 1
ATOM 1336 C CA . THR A 1 174 ? -9.526 -1.737 -8.278 1.00 68.12 174 THR A CA 1
ATOM 1337 C C . THR A 1 174 ? -9.965 -0.910 -7.065 1.00 68.12 174 THR A C 1
ATOM 1339 O O . THR A 1 174 ? -10.536 -1.459 -6.127 1.00 68.12 174 THR A O 1
ATOM 1342 N N . LEU A 1 175 ? -9.776 0.417 -7.088 1.00 74.62 175 LEU A N 1
ATOM 1343 C CA . LEU A 1 175 ? -10.197 1.318 -6.004 1.00 74.62 175 LEU A CA 1
ATOM 1344 C C . LEU A 1 175 ? -11.644 1.803 -6.137 1.00 74.62 175 LEU A C 1
ATOM 1346 O O . LEU A 1 175 ? -12.226 2.266 -5.157 1.00 74.62 175 LEU A O 1
ATOM 1350 N N . ASN A 1 176 ? -12.244 1.721 -7.328 1.00 72.88 176 ASN A N 1
ATOM 1351 C CA . ASN A 1 176 ? -13.604 2.211 -7.563 1.00 72.88 176 ASN A CA 1
ATOM 1352 C C . ASN A 1 176 ? -14.667 1.579 -6.649 1.00 72.88 176 ASN A C 1
ATOM 1354 O O . ASN A 1 176 ? -15.490 2.341 -6.137 1.00 72.88 176 ASN A O 1
ATOM 1358 N N . PRO A 1 177 ? -14.657 0.256 -6.382 1.00 76.94 177 PRO A N 1
ATOM 1359 C CA . PRO A 1 177 ? -15.602 -0.364 -5.451 1.00 76.94 177 PRO A CA 1
ATOM 136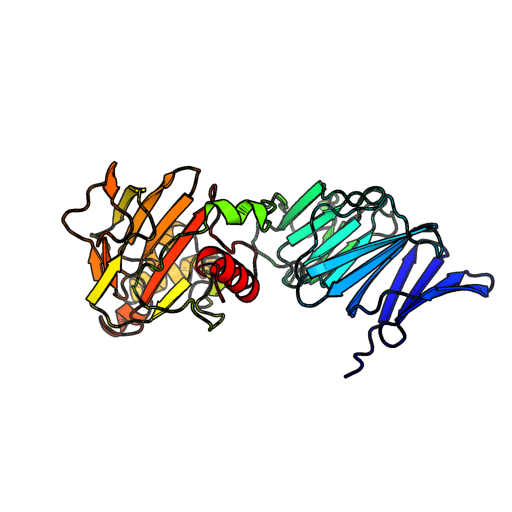0 C C . PRO A 1 177 ? -15.500 0.176 -4.019 1.00 76.94 177 PRO A C 1
ATOM 1362 O O . PRO A 1 177 ? -16.463 0.109 -3.263 1.00 76.94 177 PRO A O 1
ATOM 1365 N N . LEU A 1 178 ? -14.351 0.749 -3.648 1.00 85.38 178 LEU A N 1
ATOM 1366 C CA . LEU A 1 178 ? -14.114 1.327 -2.326 1.00 85.38 178 LEU A CA 1
ATOM 1367 C C . LEU A 1 178 ? -14.619 2.774 -2.217 1.00 85.38 178 LEU A C 1
ATOM 1369 O O . LEU A 1 178 ? -14.573 3.374 -1.144 1.00 85.38 178 LEU A O 1
ATOM 1373 N N . ARG A 1 179 ? -15.098 3.383 -3.306 1.00 86.38 179 ARG A N 1
ATOM 1374 C CA . ARG A 1 179 ? -15.636 4.746 -3.254 1.00 86.38 179 ARG A CA 1
ATOM 1375 C C . ARG A 1 179 ? -16.921 4.788 -2.436 1.00 86.38 179 ARG A C 1
ATOM 1377 O O . ARG A 1 179 ? -17.806 3.955 -2.583 1.00 86.38 179 ARG A O 1
ATOM 1384 N N . GLY A 1 180 ? -17.047 5.819 -1.602 1.00 82.81 180 GLY A N 1
ATOM 1385 C CA . GLY A 1 180 ? -18.232 6.026 -0.763 1.00 82.81 180 GLY A CA 1
ATOM 1386 C C . GLY A 1 180 ? -18.107 5.477 0.658 1.00 82.81 180 GLY A C 1
ATOM 1387 O O . GLY A 1 180 ? -19.016 5.702 1.464 1.00 82.81 180 GLY A O 1
ATOM 1388 N N . LEU A 1 181 ? -16.974 4.848 0.995 1.00 92.56 181 LEU A N 1
ATOM 1389 C CA . LEU A 1 181 ? -16.604 4.608 2.387 1.00 92.56 181 LEU A CA 1
ATOM 1390 C C . LEU A 1 181 ? -16.585 5.927 3.167 1.00 92.56 181 LEU A C 1
ATOM 1392 O O . LEU A 1 181 ? -16.232 6.994 2.656 1.00 92.56 181 LEU A O 1
ATOM 1396 N N . ARG A 1 182 ? -16.990 5.857 4.432 1.00 93.94 182 ARG A N 1
ATOM 1397 C CA . ARG A 1 182 ? -16.998 6.996 5.351 1.00 93.94 182 ARG A CA 1
ATOM 1398 C C . ARG A 1 182 ? -15.745 6.979 6.201 1.00 93.94 182 ARG A C 1
ATOM 1400 O O . ARG A 1 182 ? -15.277 5.913 6.586 1.00 93.94 182 ARG A O 1
ATOM 1407 N N . LEU A 1 183 ? -15.253 8.159 6.566 1.00 95.56 183 LEU A N 1
ATOM 1408 C CA . LEU A 1 183 ? -14.266 8.232 7.633 1.00 95.56 183 LEU A CA 1
ATOM 1409 C C . LEU A 1 183 ? -14.924 7.824 8.961 1.00 95.56 183 LEU A C 1
ATOM 1411 O O . LEU A 1 183 ? -16.048 8.253 9.238 1.00 95.56 183 LEU A O 1
ATOM 1415 N N . PRO A 1 184 ? -14.244 7.000 9.774 1.00 96.81 184 PRO A N 1
ATOM 1416 C CA . PRO A 1 184 ? -14.828 6.408 10.976 1.00 96.81 184 PRO A CA 1
ATOM 1417 C C . PRO A 1 184 ? -14.944 7.385 12.150 1.00 96.81 184 PRO A C 1
ATOM 1419 O O . PRO A 1 184 ? -15.576 7.070 13.153 1.00 96.81 184 PRO A O 1
ATOM 1422 N N . ILE A 1 185 ? -14.365 8.580 12.030 1.00 97.19 185 ILE A N 1
ATOM 1423 C CA . ILE A 1 185 ? -14.610 9.710 12.924 1.00 97.19 185 ILE A CA 1
ATOM 1424 C C . ILE A 1 185 ? -15.248 10.815 12.070 1.00 97.19 185 ILE A C 1
ATOM 1426 O O . ILE A 1 185 ? -14.576 11.390 11.210 1.00 97.19 185 ILE A O 1
ATOM 1430 N N . PRO A 1 186 ? -16.545 11.124 12.244 1.00 92.62 186 PRO A N 1
ATOM 1431 C CA . PRO A 1 186 ? -17.207 12.151 11.448 1.00 92.62 186 PRO A CA 1
ATOM 1432 C C . PRO A 1 186 ? -16.478 13.499 11.510 1.00 92.62 186 PRO A C 1
ATOM 1434 O O . PRO A 1 186 ? -16.252 14.046 12.585 1.00 92.62 186 PRO A O 1
ATOM 1437 N N . GLY A 1 187 ? -16.126 14.042 10.342 1.00 89.44 187 GLY A N 1
ATOM 1438 C CA . GLY A 1 187 ? -15.428 15.326 10.220 1.00 89.44 187 GLY A CA 1
ATOM 1439 C C . GLY A 1 187 ? -13.903 15.262 10.357 1.00 89.44 187 GLY A C 1
ATOM 1440 O O . GLY A 1 187 ? -13.256 16.286 10.146 1.00 89.44 187 GLY A O 1
ATOM 1441 N N . SER A 1 188 ? -13.306 14.100 10.651 1.00 92.56 188 SER A N 1
ATOM 1442 C CA . SER A 1 188 ? -11.846 13.956 10.588 1.00 92.56 188 SER A CA 1
ATOM 1443 C C . SER A 1 188 ? -11.348 14.126 9.145 1.00 92.56 188 SER A C 1
ATOM 1445 O O . SER A 1 188 ? -12.023 13.640 8.236 1.00 92.56 188 SER A O 1
ATOM 1447 N N . PRO A 1 189 ? -10.183 14.747 8.899 1.00 92.38 189 PRO A N 1
ATOM 1448 C CA . PRO A 1 189 ? -9.535 14.707 7.591 1.00 92.38 189 PRO A CA 1
ATOM 1449 C C . PRO A 1 189 ? -8.787 13.380 7.379 1.00 92.38 189 PRO A C 1
ATOM 1451 O O . PRO A 1 189 ? -8.473 12.671 8.335 1.00 92.38 189 PRO A O 1
ATOM 1454 N N . ILE A 1 190 ? -8.437 13.074 6.126 1.00 92.12 190 ILE A N 1
ATOM 1455 C CA . ILE A 1 190 ? -7.399 12.071 5.837 1.00 92.12 190 ILE A CA 1
ATOM 1456 C C . ILE A 1 190 ? -6.074 12.602 6.418 1.00 92.12 190 ILE A C 1
ATOM 1458 O O . ILE A 1 190 ? -5.767 13.776 6.191 1.00 92.12 190 ILE A O 1
ATOM 1462 N N . PRO A 1 191 ? -5.282 11.796 7.150 1.00 93.06 191 PRO A N 1
ATOM 1463 C CA . PRO A 1 191 ? -4.000 12.247 7.682 1.00 93.06 191 PRO A CA 1
ATOM 1464 C C . PRO A 1 191 ? -3.050 12.706 6.572 1.00 93.06 191 PRO A C 1
ATOM 1466 O O . PRO A 1 191 ? -2.839 11.999 5.595 1.00 93.06 191 PRO A O 1
ATOM 1469 N N . ASP A 1 192 ? -2.429 13.867 6.744 1.00 87.12 192 ASP A N 1
ATOM 1470 C CA . ASP A 1 192 ? -1.449 14.444 5.813 1.00 87.12 192 ASP A CA 1
ATOM 1471 C C . ASP A 1 192 ? 0.008 14.135 6.210 1.00 87.12 192 ASP A C 1
ATOM 1473 O O . ASP A 1 192 ? 0.934 14.211 5.398 1.00 87.12 192 ASP A O 1
ATOM 1477 N N . ARG A 1 193 ? 0.237 13.739 7.466 1.00 94.38 193 ARG A N 1
ATOM 1478 C CA . ARG A 1 193 ? 1.554 13.330 7.959 1.00 94.38 193 ARG A CA 1
ATOM 1479 C C . ARG A 1 193 ? 1.884 11.911 7.501 1.00 94.38 193 ARG A C 1
ATOM 1481 O O . ARG A 1 193 ? 1.250 10.956 7.934 1.00 94.38 193 ARG A O 1
ATOM 1488 N N . LEU A 1 194 ? 2.976 11.762 6.748 1.00 9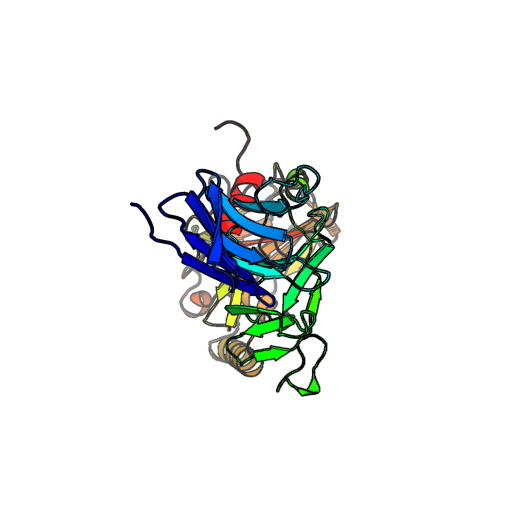2.75 194 LEU A N 1
ATOM 1489 C CA . LEU A 1 194 ? 3.409 10.480 6.167 1.00 92.75 194 LEU A CA 1
ATOM 1490 C C . LEU A 1 194 ? 3.542 9.327 7.174 1.00 92.75 194 LEU A C 1
ATOM 1492 O O . LEU A 1 194 ? 3.211 8.197 6.848 1.00 92.75 194 LEU A O 1
ATOM 1496 N N . LEU A 1 195 ? 3.977 9.591 8.410 1.00 93.69 195 LEU A N 1
ATOM 1497 C CA . LEU A 1 195 ? 4.107 8.547 9.440 1.00 93.69 195 LEU A CA 1
ATOM 1498 C C . LEU A 1 195 ? 2.764 8.004 9.966 1.00 93.69 195 LEU A C 1
ATOM 1500 O O . LEU A 1 195 ? 2.764 7.015 10.689 1.00 93.69 195 LEU A O 1
ATOM 1504 N N . ARG A 1 196 ? 1.642 8.647 9.620 1.00 95.75 196 ARG A N 1
ATOM 1505 C CA . ARG A 1 196 ? 0.273 8.266 10.007 1.00 95.75 196 ARG A CA 1
ATOM 1506 C C . ARG A 1 196 ? -0.474 7.539 8.895 1.00 95.75 196 ARG A C 1
ATOM 1508 O O . ARG A 1 196 ? -1.680 7.361 9.004 1.00 95.75 196 ARG A O 1
ATOM 1515 N N . LEU A 1 197 ? 0.209 7.178 7.815 1.00 96.62 197 LEU A N 1
ATOM 1516 C CA . LEU A 1 197 ? -0.398 6.587 6.628 1.00 96.62 197 LEU A CA 1
ATOM 1517 C C . LEU A 1 197 ? 0.085 5.150 6.412 1.00 96.62 197 LEU A C 1
ATOM 1519 O O . LEU A 1 197 ? 1.174 4.809 6.897 1.00 96.62 197 LEU A O 1
ATOM 1523 N N . PRO A 1 198 ? -0.677 4.333 5.662 1.00 94.44 198 PRO A N 1
ATOM 1524 C CA . PRO A 1 198 ? -0.276 2.967 5.370 1.00 94.44 198 PRO A CA 1
ATOM 1525 C C . PRO A 1 198 ? 1.056 2.919 4.620 1.00 94.44 198 PRO A C 1
ATOM 1527 O O . PRO A 1 198 ? 1.335 3.775 3.774 1.00 94.44 198 PRO A O 1
ATOM 1530 N N . GLY A 1 199 ? 1.879 1.920 4.922 1.00 89.12 199 GLY A N 1
ATOM 1531 C CA . GLY A 1 199 ? 3.219 1.762 4.351 1.00 89.12 199 GLY A CA 1
ATOM 1532 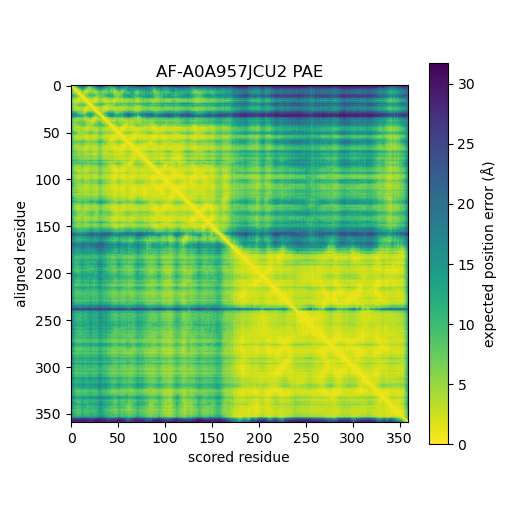C C . GLY A 1 199 ? 4.317 2.540 5.088 1.00 89.12 199 GLY A C 1
ATOM 1533 O O . GLY A 1 199 ? 5.489 2.451 4.721 1.00 89.12 199 GLY A O 1
ATOM 1534 N N . ALA A 1 200 ? 3.984 3.304 6.136 1.00 91.75 200 ALA A N 1
ATOM 1535 C CA . ALA A 1 200 ? 4.983 4.003 6.944 1.00 91.75 200 ALA A CA 1
ATOM 1536 C C . ALA A 1 200 ? 5.781 3.029 7.831 1.00 91.75 200 ALA A C 1
ATOM 1538 O O . ALA A 1 200 ? 5.199 2.097 8.386 1.00 91.75 200 ALA A O 1
ATOM 1539 N N . PRO A 1 201 ? 7.093 3.234 8.039 1.00 90.00 201 PRO A N 1
ATOM 1540 C CA . PRO A 1 201 ? 7.870 2.384 8.935 1.00 90.00 201 PRO A CA 1
ATOM 1541 C C . PRO A 1 201 ? 7.489 2.608 10.407 1.00 90.00 201 PRO A C 1
ATOM 1543 O O . PRO A 1 201 ? 7.325 3.741 10.867 1.00 90.00 201 PRO A O 1
ATOM 1546 N N . ARG A 1 202 ? 7.424 1.524 11.185 1.00 91.75 202 ARG A N 1
ATOM 1547 C CA . ARG A 1 202 ? 7.238 1.532 12.644 1.00 91.75 202 ARG A CA 1
ATOM 1548 C C . ARG A 1 202 ? 8.525 1.088 13.333 1.00 91.75 202 ARG A C 1
ATOM 1550 O O . ARG A 1 202 ? 8.650 -0.044 13.794 1.00 91.75 202 ARG A O 1
ATOM 1557 N N . HIS A 1 203 ? 9.491 2.006 13.410 1.00 89.00 203 HIS A N 1
ATOM 1558 C CA . HIS A 1 203 ? 10.856 1.723 13.880 1.00 89.00 203 HIS A CA 1
ATOM 1559 C C . HIS A 1 203 ? 10.931 1.063 15.264 1.00 89.00 203 HIS A C 1
ATOM 1561 O O . HIS A 1 203 ? 11.798 0.227 15.488 1.00 89.00 203 HIS A O 1
ATOM 1567 N N . TYR A 1 204 ? 10.010 1.389 16.176 1.00 87.19 204 TYR A N 1
ATOM 1568 C CA . TYR A 1 204 ? 10.004 0.836 17.534 1.00 87.19 204 TYR A CA 1
ATOM 1569 C C . TYR A 1 204 ? 9.708 -0.673 17.594 1.00 87.19 204 TYR A C 1
ATOM 1571 O O . TYR A 1 204 ? 10.025 -1.305 18.600 1.00 87.19 204 TYR A O 1
ATOM 1579 N N . ARG A 1 205 ? 9.107 -1.236 16.538 1.00 90.00 205 ARG A N 1
ATOM 1580 C CA . ARG A 1 205 ? 8.754 -2.659 16.412 1.00 90.00 205 ARG A CA 1
ATOM 1581 C C . ARG A 1 205 ? 9.294 -3.308 15.134 1.00 90.00 205 ARG A C 1
ATOM 1583 O O . ARG A 1 205 ? 8.987 -4.458 14.876 1.00 90.00 205 ARG A O 1
ATOM 1590 N N . LEU A 1 206 ? 10.088 -2.591 14.333 1.00 86.94 206 LEU A N 1
ATOM 1591 C CA . LEU A 1 206 ? 10.564 -3.043 13.013 1.00 86.94 206 LEU A CA 1
ATOM 1592 C C . LEU A 1 206 ? 9.425 -3.489 12.071 1.00 86.94 206 LEU A C 1
ATOM 1594 O O . LEU A 1 206 ? 9.594 -4.386 11.257 1.00 86.94 206 LEU A O 1
ATOM 1598 N N . GLY A 1 207 ? 8.256 -2.862 12.196 1.00 88.94 207 GLY A N 1
ATOM 1599 C CA . GLY A 1 207 ? 7.063 -3.196 11.416 1.00 88.94 207 GLY A CA 1
ATOM 1600 C C . GLY A 1 207 ? 6.739 -2.158 10.352 1.00 88.94 207 GLY A C 1
ATOM 1601 O O . GLY A 1 207 ? 7.403 -1.122 10.230 1.00 88.94 207 GLY A O 1
ATOM 1602 N N . ILE A 1 208 ? 5.651 -2.407 9.634 1.00 90.19 208 ILE A N 1
ATOM 1603 C CA . ILE A 1 208 ? 5.037 -1.458 8.706 1.00 90.19 208 ILE A CA 1
ATOM 1604 C C . ILE A 1 208 ? 3.704 -1.012 9.306 1.00 90.19 208 ILE A C 1
ATOM 1606 O O . ILE A 1 208 ? 3.093 -1.700 10.118 1.00 90.19 208 ILE A O 1
ATOM 1610 N N . HIS A 1 209 ? 3.291 0.203 8.987 1.00 95.31 209 HIS A N 1
ATOM 1611 C CA . HIS A 1 209 ? 1.994 0.725 9.355 1.00 95.31 209 HIS A CA 1
ATOM 1612 C C . HIS A 1 209 ? 0.931 0.195 8.383 1.00 95.31 209 HIS A C 1
ATOM 1614 O O . HIS A 1 209 ? 0.981 0.524 7.201 1.00 95.31 209 HIS A O 1
ATOM 1620 N N . GLU A 1 210 ? -0.013 -0.618 8.860 1.00 95.44 210 GLU A N 1
ATOM 1621 C CA . GLU A 1 210 ? -0.998 -1.315 8.006 1.00 95.44 210 GLU A CA 1
ATOM 1622 C C . GLU A 1 210 ? -2.303 -0.523 7.792 1.00 95.44 210 GLU A C 1
ATOM 1624 O O . GLU A 1 210 ? -3.248 -0.997 7.165 1.00 95.44 210 GLU A O 1
ATOM 1629 N N . GLY A 1 211 ? -2.359 0.712 8.290 1.00 96.19 211 GLY A N 1
ATOM 1630 C CA . GLY A 1 211 ? -3.561 1.539 8.295 1.00 96.19 211 GLY A CA 1
ATOM 1631 C C . GLY A 1 211 ? -3.243 3.024 8.367 1.00 96.19 211 GLY A C 1
ATOM 1632 O O . GLY A 1 211 ? -2.119 3.449 8.096 1.00 96.19 211 GLY A O 1
ATOM 1633 N N . MET A 1 212 ? -4.247 3.825 8.705 1.00 96.81 212 MET A N 1
ATOM 1634 C CA . MET A 1 212 ? -4.087 5.252 8.959 1.00 96.81 212 MET A CA 1
ATOM 1635 C C . MET A 1 212 ? -4.424 5.605 10.408 1.00 96.81 212 MET A C 1
ATOM 1637 O O . MET A 1 212 ? -5.357 5.047 10.985 1.00 96.81 212 MET A O 1
ATOM 1641 N N . ASP A 1 213 ? -3.705 6.584 10.957 1.00 97.69 213 ASP A N 1
ATOM 1642 C CA . ASP A 1 213 ? -3.916 7.059 12.326 1.00 97.69 213 ASP A CA 1
ATOM 1643 C C . ASP A 1 213 ? -4.695 8.374 12.334 1.00 97.69 213 ASP A C 1
ATOM 1645 O O . ASP A 1 213 ? -4.193 9.428 11.922 1.00 97.69 213 ASP A O 1
ATOM 1649 N N . LEU A 1 214 ? -5.911 8.330 12.871 1.00 97.19 214 LEU A N 1
ATOM 1650 C CA . LEU A 1 214 ? -6.751 9.496 13.115 1.00 97.19 214 LEU A CA 1
ATOM 1651 C C . LEU A 1 214 ? -6.572 9.947 14.568 1.00 97.19 214 LEU A C 1
ATOM 1653 O O . LEU A 1 214 ? -7.214 9.434 15.486 1.00 97.19 214 LEU A O 1
ATOM 1657 N N . TYR A 1 215 ? -5.679 10.914 14.776 1.00 94.94 215 TYR A N 1
ATOM 1658 C CA . TYR A 1 215 ? -5.454 11.520 16.090 1.00 94.94 215 TYR A CA 1
ATOM 1659 C C . TYR A 1 215 ? -6.661 12.342 16.517 1.00 94.94 215 TYR A C 1
ATOM 1661 O O . TYR A 1 215 ? -7.042 13.298 15.839 1.00 94.94 215 TYR A O 1
ATOM 1669 N N . TRP A 1 216 ? -7.241 11.976 17.654 1.00 94.00 216 TRP A N 1
ATOM 1670 C CA . TRP A 1 216 ? -8.441 12.604 18.180 1.00 94.00 216 TRP A CA 1
ATOM 1671 C C . TRP A 1 216 ? -8.536 12.396 19.695 1.00 94.00 216 TRP A C 1
ATOM 1673 O O . TRP A 1 216 ? -7.813 11.580 20.261 1.00 94.00 216 TRP A O 1
ATOM 1683 N N . SER A 1 217 ? -9.413 13.132 20.379 1.00 93.81 217 SER A N 1
ATOM 1684 C CA . SER A 1 217 ? -9.565 12.997 21.832 1.00 93.81 217 SER A CA 1
ATOM 1685 C C . SER A 1 217 ? -10.003 11.582 22.224 1.00 93.81 217 SER A C 1
ATOM 1687 O O . SER A 1 217 ? -10.988 11.065 21.685 1.00 93.81 217 SER A O 1
ATOM 1689 N N . ALA A 1 218 ? -9.311 10.990 23.204 1.00 95.75 218 ALA A N 1
ATOM 1690 C CA . ALA A 1 218 ? -9.716 9.734 23.833 1.00 95.75 218 ALA A CA 1
ATOM 1691 C C . ALA A 1 218 ? -11.197 9.773 24.257 1.00 95.75 218 ALA A C 1
ATOM 1693 O O . ALA A 1 218 ? -11.713 10.806 24.688 1.00 95.75 218 ALA A O 1
ATOM 1694 N N . GLY A 1 219 ? -11.893 8.649 24.102 1.00 96.88 219 GLY A N 1
ATOM 1695 C CA . GLY A 1 219 ? -13.329 8.530 24.353 1.00 96.88 219 GLY A CA 1
ATOM 1696 C C . GLY A 1 219 ? -14.226 8.977 23.191 1.00 96.88 219 GLY A C 1
ATOM 1697 O O . GLY A 1 219 ? -15.444 8.788 23.257 1.00 96.88 219 GLY A O 1
ATOM 1698 N N . THR A 1 220 ? -13.672 9.539 22.114 1.00 97.94 220 THR A N 1
ATOM 1699 C CA . THR A 1 220 ? -14.478 9.938 20.948 1.00 97.94 220 THR A CA 1
ATOM 1700 C C . THR A 1 220 ? -15.103 8.733 20.270 1.00 97.94 220 THR A C 1
ATOM 1702 O O . THR A 1 220 ? -14.457 7.702 20.118 1.00 97.94 220 THR A O 1
ATOM 1705 N N . ALA A 1 221 ? -16.362 8.873 19.856 1.00 98.44 221 ALA A N 1
ATOM 1706 C CA . ALA A 1 221 ? -17.096 7.827 19.161 1.00 98.44 221 ALA A CA 1
ATOM 1707 C C . ALA A 1 221 ? -16.453 7.472 17.812 1.00 98.44 221 ALA A C 1
ATOM 1709 O O . ALA A 1 221 ? -16.181 8.348 16.991 1.00 98.44 221 ALA A O 1
ATOM 1710 N N . VAL A 1 222 ? -16.273 6.175 17.590 1.00 98.69 222 VAL A N 1
ATOM 1711 C CA . VAL A 1 222 ? -15.816 5.575 16.338 1.00 98.69 222 VAL A CA 1
ATOM 1712 C C . VAL A 1 222 ? -17.006 4.903 15.662 1.00 98.69 222 VAL A C 1
ATOM 1714 O O . VAL A 1 222 ? -17.828 4.261 16.321 1.00 98.69 222 VAL A O 1
ATOM 1717 N N . GLN A 1 223 ? -17.106 5.070 14.347 1.00 98.62 223 GLN A N 1
ATOM 1718 C CA . GLN A 1 223 ? -18.197 4.575 13.520 1.00 98.62 223 GLN A CA 1
ATOM 1719 C C . GLN A 1 223 ? -17.708 3.617 12.428 1.00 98.62 223 GLN A C 1
ATOM 1721 O O . GLN A 1 223 ? -16.617 3.781 11.883 1.00 98.62 223 GLN A O 1
ATOM 1726 N N . ALA A 1 224 ? -18.554 2.655 12.061 1.00 98.44 224 ALA A N 1
ATOM 1727 C CA . ALA A 1 224 ? -18.316 1.761 10.935 1.00 98.44 224 ALA A CA 1
ATOM 1728 C C . ALA A 1 224 ? -18.210 2.549 9.612 1.00 98.44 224 ALA A C 1
ATOM 1730 O O . ALA A 1 224 ? -19.055 3.399 9.309 1.00 98.44 224 ALA A O 1
ATOM 1731 N N . VAL A 1 225 ? -17.196 2.244 8.796 1.00 97.25 225 VAL A N 1
ATOM 1732 C CA . VAL A 1 225 ? -16.914 2.949 7.527 1.00 97.25 225 VAL A CA 1
ATOM 1733 C C . VAL A 1 225 ? -17.964 2.641 6.457 1.00 97.25 225 VAL A C 1
ATOM 1735 O O . VAL A 1 225 ? -18.241 3.478 5.597 1.00 97.25 225 VAL A O 1
ATOM 1738 N N . ALA A 1 226 ? -18.572 1.458 6.543 1.00 96.94 226 ALA A N 1
ATOM 1739 C CA . ALA A 1 226 ? -19.647 0.958 5.698 1.00 96.94 226 ALA A CA 1
ATOM 1740 C C . ALA A 1 226 ? -20.488 -0.071 6.470 1.00 96.94 226 ALA A C 1
ATOM 1742 O O . ALA A 1 226 ? -20.141 -0.449 7.590 1.00 96.94 226 ALA A O 1
ATOM 1743 N N . ALA A 1 227 ? -21.605 -0.501 5.879 1.00 97.81 227 ALA A N 1
ATOM 1744 C CA . ALA A 1 227 ? -22.373 -1.621 6.410 1.00 97.81 227 ALA A CA 1
ATOM 1745 C C . ALA A 1 227 ? -21.569 -2.917 6.252 1.00 97.81 227 ALA A C 1
ATOM 1747 O O . ALA A 1 227 ? -20.792 -3.038 5.306 1.00 97.81 227 ALA A O 1
ATOM 1748 N N . GLY A 1 228 ? -21.726 -3.864 7.168 1.00 97.81 228 GLY A N 1
ATOM 1749 C CA . GLY A 1 228 ? -20.969 -5.111 7.132 1.00 97.81 228 GLY A CA 1
ATOM 1750 C C . GLY A 1 228 ? -21.323 -6.049 8.273 1.00 97.81 228 GLY A C 1
ATOM 1751 O O . GLY A 1 228 ? -22.174 -5.744 9.101 1.00 97.81 228 GLY A O 1
ATOM 1752 N N . THR A 1 229 ? -20.636 -7.180 8.334 1.00 98.75 229 THR A N 1
ATOM 1753 C CA . THR A 1 229 ? -20.787 -8.204 9.366 1.00 98.75 229 THR A CA 1
ATOM 1754 C C . THR A 1 229 ? -19.612 -8.133 10.330 1.00 98.75 229 THR A C 1
ATOM 1756 O O . THR A 1 229 ? -18.464 -8.015 9.907 1.00 98.75 229 THR A O 1
ATOM 1759 N N . VAL A 1 230 ? -19.861 -8.227 11.634 1.00 98.75 230 VAL A N 1
ATOM 1760 C CA . VAL A 1 230 ? -18.785 -8.275 12.629 1.00 98.75 230 VAL A CA 1
ATOM 1761 C C . VAL A 1 230 ? -18.006 -9.579 12.476 1.00 98.75 230 VAL A C 1
ATOM 1763 O O . VAL A 1 230 ? -18.542 -10.659 12.719 1.00 98.75 230 VAL A O 1
ATOM 1766 N N . LEU A 1 231 ? -16.733 -9.479 12.106 1.00 98.25 231 LEU A N 1
ATOM 1767 C CA . LEU A 1 231 ? -15.849 -10.624 11.894 1.00 98.25 231 LEU A CA 1
ATOM 1768 C C . LEU A 1 231 ? -15.089 -11.001 13.170 1.00 98.25 231 LEU A C 1
ATOM 1770 O O . LEU A 1 231 ? -14.921 -12.179 13.476 1.00 98.25 231 LEU A O 1
ATOM 1774 N N . ARG A 1 232 ? -14.630 -9.997 13.922 1.00 98.00 232 ARG A N 1
ATOM 1775 C CA . ARG A 1 232 ? -13.867 -10.182 15.161 1.00 98.00 232 ARG A CA 1
ATOM 1776 C C . ARG A 1 232 ? -14.139 -9.042 16.130 1.00 98.00 232 ARG A C 1
ATOM 1778 O O . ARG A 1 232 ? -14.265 -7.890 15.721 1.00 98.00 232 ARG A O 1
ATOM 1785 N N . ILE A 1 233 ? -14.167 -9.379 17.414 1.00 98.31 233 ILE A N 1
ATOM 1786 C CA . ILE A 1 233 ? -14.141 -8.431 18.524 1.00 98.31 233 ILE A CA 1
ATOM 1787 C C . ILE A 1 233 ? -13.021 -8.853 19.467 1.00 98.31 233 ILE A C 1
ATOM 1789 O O . ILE A 1 233 ? -12.914 -10.027 19.814 1.00 98.31 233 ILE A O 1
ATOM 1793 N N . ASP A 1 234 ? -12.212 -7.891 19.885 1.00 95.88 234 ASP A N 1
ATOM 1794 C CA . ASP A 1 234 ? -11.201 -8.047 20.921 1.00 95.88 234 ASP A CA 1
ATOM 1795 C C . ASP A 1 234 ? -11.390 -6.935 21.962 1.00 95.88 234 ASP A C 1
ATOM 1797 O O . ASP A 1 234 ? -10.772 -5.870 21.905 1.00 95.88 234 ASP A O 1
ATOM 1801 N N . SER A 1 235 ? -12.347 -7.142 22.868 1.00 92.06 235 SER A N 1
ATOM 1802 C CA . SER A 1 235 ? -12.626 -6.233 23.989 1.00 92.06 235 SER A CA 1
ATOM 1803 C C . SER A 1 235 ? -11.727 -6.506 25.196 1.00 92.06 235 SER A C 1
ATOM 1805 O O . SER A 1 235 ? -11.400 -5.587 25.953 1.00 92.06 235 SER A O 1
ATOM 1807 N N . GLU A 1 236 ? -11.296 -7.761 25.336 1.00 88.38 236 GLU A N 1
ATOM 1808 C CA . GLU A 1 236 ? -10.584 -8.296 26.500 1.00 88.38 236 GLU A CA 1
ATOM 1809 C C . GLU A 1 236 ? -9.065 -8.129 26.413 1.00 88.38 236 GLU A C 1
ATOM 1811 O O . GLU A 1 236 ? -8.339 -8.676 27.243 1.00 88.38 236 GLU A O 1
ATOM 1816 N N . TYR A 1 237 ? -8.566 -7.363 25.435 1.00 90.06 237 TYR A N 1
ATOM 1817 C CA . TYR A 1 237 ? -7.153 -7.023 25.350 1.00 90.06 237 TYR A CA 1
ATOM 1818 C C . TYR A 1 237 ? -6.633 -6.514 26.701 1.00 90.06 237 TYR A C 1
ATOM 1820 O O . TYR A 1 237 ? -7.068 -5.481 27.230 1.00 90.06 237 TYR A O 1
ATOM 1828 N N . MET A 1 238 ? -5.659 -7.241 27.240 1.00 80.25 238 MET A N 1
ATOM 1829 C CA . MET A 1 238 ? -4.958 -6.882 28.462 1.00 80.25 238 MET A CA 1
ATOM 1830 C C . MET A 1 238 ? -3.578 -6.357 28.094 1.00 80.25 238 MET A C 1
ATOM 1832 O O . MET A 1 238 ? -2.659 -7.128 27.813 1.00 80.25 238 MET A O 1
ATOM 1836 N N . ALA A 1 239 ? -3.428 -5.032 28.112 1.00 73.38 239 ALA A N 1
ATOM 1837 C CA . ALA A 1 239 ? -2.116 -4.422 27.967 1.00 73.38 239 ALA A CA 1
ATOM 1838 C C . ALA A 1 239 ? -1.220 -4.871 29.128 1.00 73.38 239 ALA A C 1
ATOM 1840 O O . ALA A 1 239 ? -1.587 -4.740 30.298 1.00 73.38 239 ALA A O 1
ATOM 1841 N N . GLY A 1 240 ? -0.042 -5.392 28.803 1.00 69.44 240 GLY A N 1
ATOM 1842 C CA . GLY A 1 240 ? 0.979 -5.666 29.802 1.00 69.44 240 GLY A CA 1
ATOM 1843 C C . GLY A 1 240 ? 1.691 -4.397 30.281 1.00 69.44 240 GLY A C 1
ATOM 1844 O O . GLY A 1 240 ? 1.360 -3.276 29.905 1.00 69.44 240 GLY A O 1
ATOM 1845 N N . ASN A 1 241 ? 2.716 -4.585 31.106 1.00 89.19 241 ASN A N 1
ATOM 1846 C CA . ASN A 1 241 ? 3.648 -3.527 31.502 1.00 89.19 241 ASN A CA 1
ATOM 1847 C C . ASN A 1 241 ? 4.833 -3.442 30.516 1.00 89.19 241 ASN A C 1
ATOM 1849 O O . ASN A 1 241 ? 4.876 -4.153 29.508 1.00 89.19 241 ASN A O 1
ATOM 1853 N N . GLU A 1 242 ? 5.833 -2.617 30.836 1.00 92.88 242 GLU A N 1
ATOM 1854 C CA .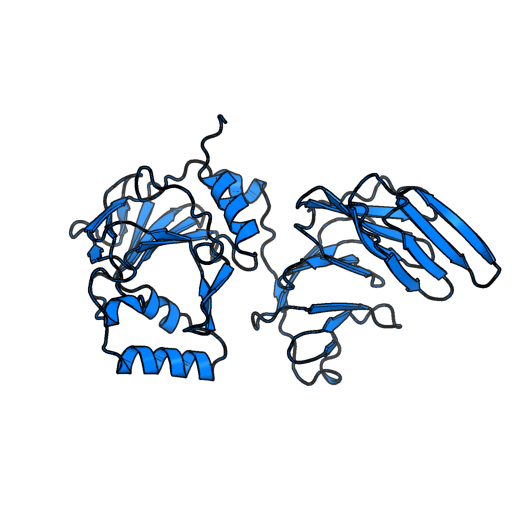 GLU A 1 242 ? 7.071 -2.472 30.052 1.00 92.88 242 GLU A CA 1
ATOM 1855 C C . GLU A 1 242 ? 7.714 -3.821 29.673 1.00 92.88 242 GLU A C 1
ATOM 1857 O O . GLU A 1 242 ? 8.234 -3.969 28.567 1.00 92.88 242 GLU A O 1
ATOM 1862 N N . ALA A 1 243 ? 7.637 -4.838 30.542 1.00 93.69 243 ALA A N 1
ATOM 1863 C CA . ALA A 1 243 ? 8.213 -6.152 30.262 1.00 93.69 243 ALA A CA 1
ATOM 1864 C C . ALA A 1 243 ? 7.506 -6.860 29.098 1.00 93.69 243 ALA A C 1
ATOM 1866 O O . ALA A 1 243 ? 8.160 -7.514 28.290 1.00 93.69 243 ALA A O 1
ATOM 1867 N N . THR A 1 244 ? 6.188 -6.697 28.959 1.00 93.00 244 THR A N 1
ATOM 1868 C CA . THR A 1 244 ? 5.435 -7.290 27.840 1.00 93.00 244 THR A CA 1
ATOM 1869 C C . THR A 1 244 ? 5.793 -6.618 26.516 1.00 93.00 244 THR A C 1
ATOM 1871 O O . THR A 1 244 ? 6.057 -7.299 25.528 1.00 93.00 244 THR A O 1
ATOM 1874 N N . TYR A 1 245 ? 5.902 -5.287 26.504 1.00 93.31 245 TYR A N 1
ATOM 1875 C CA . TYR A 1 245 ? 6.373 -4.556 25.323 1.00 93.31 245 TYR A CA 1
ATOM 1876 C C . TYR A 1 245 ? 7.817 -4.930 24.965 1.00 93.31 245 TYR A C 1
ATOM 1878 O O . TYR A 1 245 ? 8.147 -5.062 23.786 1.00 93.31 245 TYR A O 1
ATOM 1886 N N . ALA A 1 246 ? 8.681 -5.140 25.962 1.00 93.75 246 ALA A N 1
ATOM 1887 C CA . ALA A 1 246 ? 10.052 -5.585 25.743 1.00 93.75 246 ALA A CA 1
ATOM 1888 C C . ALA A 1 246 ? 10.129 -6.977 25.092 1.00 93.75 246 ALA A C 1
ATOM 1890 O O . ALA A 1 246 ? 10.975 -7.168 24.220 1.00 93.75 246 ALA A O 1
ATOM 1891 N N . VAL A 1 247 ? 9.236 -7.913 25.443 1.00 94.44 247 VAL A N 1
ATOM 1892 C CA . VAL A 1 247 ? 9.150 -9.235 24.793 1.00 94.44 247 VAL A CA 1
ATOM 1893 C C . VAL A 1 247 ? 8.864 -9.091 23.298 1.00 94.44 247 VAL A C 1
ATOM 1895 O O . VAL A 1 247 ? 9.616 -9.627 22.487 1.00 94.44 247 VAL A O 1
ATOM 1898 N N . TRP A 1 248 ? 7.851 -8.311 22.914 1.00 94.88 248 TRP A N 1
ATOM 1899 C CA . TRP A 1 248 ? 7.502 -8.121 21.500 1.00 94.88 248 TRP A CA 1
ATOM 1900 C C . TRP A 1 248 ? 8.556 -7.346 20.706 1.00 94.88 248 TRP A C 1
ATOM 1902 O O . TRP A 1 248 ? 8.826 -7.680 19.550 1.00 94.88 248 TRP A O 1
ATOM 1912 N N . ARG A 1 249 ? 9.213 -6.354 21.324 1.00 93.94 249 ARG A N 1
ATOM 1913 C CA . ARG A 1 249 ? 10.357 -5.667 20.703 1.00 93.94 249 ARG A CA 1
ATOM 1914 C C . ARG A 1 249 ? 11.533 -6.616 20.487 1.00 93.94 249 ARG A C 1
ATOM 1916 O O . ARG A 1 249 ? 12.113 -6.599 19.407 1.00 93.94 249 ARG A O 1
ATOM 1923 N N . SER A 1 250 ? 11.857 -7.443 21.481 1.00 95.00 250 SER A N 1
ATOM 1924 C CA . SER A 1 250 ? 12.926 -8.446 21.386 1.00 95.00 250 SER A CA 1
ATOM 1925 C C . SER A 1 250 ? 12.634 -9.467 20.286 1.00 95.00 250 SER A C 1
ATOM 1927 O O . SER A 1 250 ? 13.496 -9.754 19.458 1.00 95.00 250 SER A O 1
ATOM 1929 N N . GLU A 1 251 ? 11.392 -9.948 20.205 1.00 94.38 251 GLU A N 1
ATOM 1930 C CA . GLU A 1 251 ? 10.958 -10.849 19.138 1.00 94.38 251 GLU A CA 1
ATOM 1931 C C . GLU A 1 251 ? 11.090 -10.192 17.761 1.00 94.38 251 GLU A C 1
ATOM 1933 O O . GLU A 1 251 ? 11.668 -10.776 16.846 1.00 94.38 251 GLU A O 1
ATOM 1938 N N . SER A 1 252 ? 10.646 -8.941 17.627 1.00 91.81 252 SER A N 1
ATOM 1939 C CA . SER A 1 252 ? 10.757 -8.214 16.361 1.00 91.81 252 SER A CA 1
ATOM 1940 C C . SER A 1 252 ? 12.214 -7.978 15.958 1.00 91.81 252 SER A C 1
ATOM 1942 O O . SER A 1 252 ? 12.565 -8.116 14.791 1.00 91.81 252 SER A O 1
ATOM 1944 N N . GLN A 1 253 ? 13.093 -7.670 16.918 1.00 91.12 253 GLN A N 1
ATOM 1945 C CA . GLN A 1 253 ? 14.538 -7.545 16.690 1.00 91.12 253 GLN A CA 1
ATOM 1946 C C . GLN A 1 253 ? 15.167 -8.868 16.251 1.00 91.12 253 GLN A C 1
ATOM 1948 O O . GLN A 1 253 ? 16.004 -8.877 15.351 1.00 91.12 253 GLN A O 1
ATOM 1953 N N . ARG A 1 254 ? 14.751 -9.982 16.860 1.00 90.06 254 ARG A N 1
ATOM 1954 C CA . ARG A 1 254 ? 15.214 -11.330 16.515 1.00 90.06 254 ARG A CA 1
ATOM 1955 C C . ARG A 1 254 ? 14.770 -11.746 15.111 1.00 90.06 254 ARG A C 1
ATOM 1957 O O . ARG A 1 254 ? 15.531 -12.409 14.413 1.00 90.06 254 ARG A O 1
ATOM 1964 N N . LEU A 1 255 ? 13.548 -11.389 14.720 1.00 82.56 255 LEU A N 1
ATOM 1965 C CA . LEU A 1 255 ? 12.969 -11.714 13.415 1.00 82.56 255 LEU A CA 1
ATOM 1966 C C . LEU A 1 255 ? 13.397 -10.744 12.304 1.00 82.56 255 LEU A C 1
ATOM 1968 O O . LEU A 1 255 ? 13.418 -11.125 11.138 1.00 82.56 255 LEU A O 1
ATOM 1972 N N . GLY A 1 256 ? 13.723 -9.499 12.652 1.00 80.94 256 GLY A N 1
ATOM 1973 C CA . GLY A 1 256 ? 13.943 -8.410 11.697 1.00 80.94 256 GLY A CA 1
ATOM 1974 C C . GLY A 1 256 ? 12.653 -7.776 11.159 1.00 80.94 256 GLY A C 1
ATOM 1975 O O . GLY A 1 256 ? 12.736 -6.893 10.310 1.00 80.94 256 GLY A O 1
ATOM 1976 N N . TYR A 1 257 ? 11.483 -8.200 11.648 1.00 82.56 257 TYR A N 1
ATOM 1977 C CA . TYR A 1 257 ? 10.159 -7.663 11.313 1.00 82.56 257 TYR A CA 1
ATOM 1978 C C . TYR A 1 257 ? 9.165 -7.892 12.471 1.00 82.56 257 TYR A C 1
ATOM 1980 O O . TYR A 1 257 ? 9.417 -8.727 13.341 1.00 82.56 257 TYR A O 1
ATOM 1988 N N . THR A 1 258 ? 8.030 -7.181 12.501 1.00 88.38 258 THR A N 1
ATOM 1989 C CA . THR A 1 258 ? 6.926 -7.482 13.440 1.00 88.38 258 THR A CA 1
ATOM 1990 C C . THR A 1 258 ? 6.109 -8.676 12.935 1.00 88.38 258 THR A C 1
ATOM 1992 O O . THR A 1 258 ? 5.584 -8.631 11.828 1.00 88.38 258 THR A O 1
ATOM 1995 N N . SER A 1 259 ? 5.977 -9.740 13.731 1.00 90.38 259 SER A N 1
ATOM 1996 C CA . SER A 1 259 ? 5.126 -10.892 13.390 1.00 90.38 259 SER A CA 1
ATOM 1997 C C . SER A 1 259 ? 3.632 -10.567 13.499 1.00 90.38 259 SER A C 1
ATOM 1999 O O . SER A 1 259 ? 3.264 -9.657 14.236 1.00 90.38 259 SER A O 1
ATOM 2001 N N . ASP A 1 260 ? 2.760 -11.359 12.866 1.00 90.44 260 ASP A N 1
ATOM 2002 C CA . ASP A 1 260 ? 1.298 -11.175 12.940 1.00 90.44 260 ASP A CA 1
ATOM 2003 C C . ASP A 1 260 ? 0.773 -11.129 14.383 1.00 90.44 260 ASP A C 1
ATOM 2005 O O . ASP A 1 260 ? -0.079 -10.309 14.715 1.00 90.44 260 ASP A O 1
ATOM 2009 N N . ALA A 1 261 ? 1.317 -11.970 15.269 1.00 93.38 261 ALA A N 1
ATOM 2010 C CA . ALA A 1 261 ? 0.961 -11.963 16.687 1.00 93.38 261 ALA A CA 1
ATOM 2011 C C . ALA A 1 261 ? 1.440 -10.686 17.404 1.00 93.38 261 ALA A C 1
ATOM 2013 O O . ALA A 1 261 ? 0.748 -10.167 18.278 1.00 93.38 261 ALA A O 1
ATOM 2014 N N . GLY A 1 262 ? 2.604 -10.155 17.016 1.00 94.38 262 GLY A N 1
ATOM 2015 C CA . GLY A 1 262 ? 3.089 -8.867 17.503 1.00 94.38 262 GLY A CA 1
ATOM 2016 C C . GLY A 1 262 ? 2.244 -7.704 16.985 1.00 94.38 262 GLY A C 1
ATOM 2017 O O . GLY A 1 262 ? 1.898 -6.814 17.756 1.00 94.38 262 GLY A O 1
ATOM 2018 N N . GLU A 1 263 ? 1.866 -7.719 15.706 1.00 94.38 263 GLU A N 1
ATOM 2019 C CA . GLU A 1 263 ? 0.939 -6.752 15.111 1.00 94.38 263 GLU A CA 1
ATOM 2020 C C . GLU A 1 263 ? -0.401 -6.755 15.855 1.00 94.38 263 GLU A C 1
ATOM 2022 O O . GLU A 1 263 ? -0.890 -5.700 16.251 1.00 94.38 263 GLU A O 1
ATOM 2027 N N . ASP A 1 264 ? -0.957 -7.937 16.122 1.00 94.50 264 ASP A N 1
ATOM 2028 C CA . ASP A 1 264 ? -2.190 -8.101 16.890 1.00 94.50 264 ASP A CA 1
ATOM 2029 C C . ASP A 1 264 ? -2.082 -7.547 18.318 1.00 94.50 264 ASP A C 1
ATOM 2031 O O . ASP A 1 264 ? -2.964 -6.814 18.762 1.00 94.50 264 ASP A O 1
ATOM 2035 N N . PHE A 1 265 ? -0.963 -7.799 19.009 1.00 95.12 265 PHE A N 1
ATOM 2036 C CA . PHE A 1 265 ? -0.684 -7.190 20.311 1.00 95.12 265 PHE A CA 1
ATOM 2037 C C . PHE A 1 265 ? -0.651 -5.659 20.232 1.00 95.12 265 PHE A C 1
ATOM 2039 O O . PHE A 1 265 ? -1.295 -4.978 21.031 1.00 95.12 265 PHE A O 1
ATOM 2046 N N . TYR A 1 266 ? 0.086 -5.104 19.265 1.00 95.31 266 TYR A N 1
ATOM 2047 C CA . TYR A 1 266 ? 0.236 -3.657 19.135 1.00 95.31 266 TYR A CA 1
ATOM 2048 C C . TYR A 1 266 ? -1.072 -2.963 18.745 1.00 95.31 266 TYR A C 1
ATOM 2050 O O . TYR A 1 266 ? -1.250 -1.809 19.120 1.00 95.31 266 TYR A O 1
ATOM 2058 N N . ARG A 1 267 ? -2.013 -3.636 18.070 1.00 96.00 267 ARG A N 1
ATOM 2059 C CA . ARG A 1 267 ? -3.353 -3.088 17.786 1.00 96.00 267 ARG A CA 1
ATOM 2060 C C . ARG A 1 267 ? -4.193 -2.859 19.039 1.00 96.00 267 ARG A C 1
ATOM 2062 O O . ARG A 1 267 ? -5.050 -1.980 19.029 1.00 96.00 267 ARG A O 1
ATOM 2069 N N . GLY A 1 268 ? -3.962 -3.610 20.110 1.00 96.69 268 GLY A N 1
ATOM 2070 C CA . GLY A 1 268 ? -4.769 -3.509 21.320 1.00 96.69 268 GLY A CA 1
ATOM 2071 C C . GLY A 1 268 ? -6.217 -3.947 21.109 1.00 96.69 268 GLY A C 1
ATOM 2072 O O . GLY A 1 268 ? -6.493 -4.891 20.370 1.00 96.69 268 GLY A O 1
ATOM 2073 N N . ARG A 1 269 ? -7.162 -3.255 21.758 1.00 97.94 269 ARG A N 1
ATOM 2074 C CA . ARG A 1 269 ? -8.591 -3.539 21.573 1.00 97.94 269 ARG A CA 1
ATOM 2075 C C . ARG A 1 269 ? -9.008 -3.209 20.154 1.00 97.94 269 ARG A C 1
ATOM 2077 O O . ARG A 1 269 ? -8.700 -2.123 19.652 1.00 97.94 269 ARG A O 1
ATOM 2084 N N . GLN A 1 270 ? -9.768 -4.113 19.550 1.00 97.81 270 GLN A N 1
ATOM 2085 C CA . GLN A 1 270 ? -10.092 -4.012 18.136 1.00 97.81 270 GLN A CA 1
ATOM 2086 C C . GLN A 1 270 ? -11.448 -4.602 17.754 1.00 97.81 270 GLN A C 1
ATOM 2088 O O . GLN A 1 270 ? -11.971 -5.509 18.397 1.00 97.81 270 GLN A O 1
ATOM 2093 N N . VAL A 1 271 ? -12.002 -4.084 16.660 1.00 98.75 271 VAL A N 1
ATOM 2094 C CA . VAL A 1 271 ? -13.195 -4.608 15.980 1.00 98.75 271 VAL A CA 1
ATOM 2095 C C . VAL A 1 271 ? -12.862 -4.779 14.509 1.00 98.75 271 VAL A C 1
ATOM 2097 O O . VAL A 1 271 ? -12.246 -3.896 13.913 1.00 98.75 271 VAL A O 1
ATOM 2100 N N . TRP A 1 272 ? -13.229 -5.914 13.921 1.00 98.62 272 TRP A N 1
ATOM 2101 C CA . TRP A 1 272 ? -13.079 -6.164 12.487 1.00 98.62 272 TRP A CA 1
ATOM 2102 C C . TRP A 1 272 ? -14.457 -6.335 11.866 1.00 98.62 272 TRP A C 1
ATOM 2104 O O . TRP A 1 272 ? -15.289 -7.070 12.406 1.00 98.62 272 TRP A O 1
ATOM 2114 N N . LEU A 1 273 ? -14.682 -5.692 10.726 1.00 98.69 273 LEU A N 1
ATOM 2115 C CA . LEU A 1 273 ? -15.923 -5.785 9.966 1.00 98.69 273 LEU A CA 1
ATOM 2116 C C . LEU A 1 273 ? -15.628 -6.306 8.561 1.00 98.69 273 LEU A C 1
ATOM 2118 O O . LEU A 1 273 ? -14.749 -5.779 7.884 1.00 98.69 273 LEU A O 1
ATOM 2122 N N . ASP A 1 274 ? -16.380 -7.311 8.130 1.00 98.12 274 ASP A N 1
ATOM 2123 C CA . ASP A 1 274 ? -16.423 -7.789 6.749 1.00 98.12 274 ASP A CA 1
ATOM 2124 C C . ASP A 1 274 ? -17.537 -7.056 5.991 1.00 98.12 274 ASP A C 1
ATOM 2126 O O . ASP A 1 274 ? -18.702 -7.089 6.389 1.00 98.12 274 ASP A O 1
ATOM 2130 N N . HIS A 1 275 ? -17.182 -6.376 4.908 1.00 96.38 275 HIS A N 1
ATOM 2131 C CA . HIS A 1 275 ? -18.094 -5.581 4.089 1.00 96.38 275 HIS A CA 1
ATOM 2132 C C . HIS A 1 275 ? -18.546 -6.306 2.811 1.00 96.38 275 HIS A C 1
ATOM 2134 O O . HIS A 1 275 ? -19.289 -5.722 2.023 1.00 96.38 275 HIS A O 1
ATOM 2140 N N . GLY A 1 276 ? -18.135 -7.562 2.612 1.00 92.88 276 GLY A N 1
ATOM 2141 C CA . GLY A 1 276 ? -18.313 -8.288 1.357 1.00 92.88 276 GLY A CA 1
ATOM 2142 C C . GLY A 1 276 ? -17.204 -7.992 0.345 1.00 92.88 276 GLY A C 1
ATOM 2143 O O . GLY A 1 276 ? -16.352 -7.131 0.559 1.00 92.88 276 GLY A O 1
ATOM 2144 N N . ASP A 1 277 ? -17.185 -8.752 -0.753 1.00 88.88 277 ASP A N 1
ATOM 2145 C CA . ASP A 1 277 ? -16.243 -8.596 -1.877 1.00 88.88 277 ASP A CA 1
ATOM 2146 C C . ASP A 1 277 ? -14.754 -8.562 -1.472 1.00 88.88 277 ASP A C 1
ATOM 2148 O O . ASP A 1 277 ? -13.908 -7.956 -2.130 1.00 88.88 277 ASP A O 1
ATOM 2152 N N . GLY A 1 278 ? -14.421 -9.232 -0.363 1.00 88.31 278 GLY A N 1
ATOM 2153 C CA . GLY A 1 278 ? -13.066 -9.288 0.180 1.00 88.31 278 GLY A CA 1
ATOM 2154 C C . GLY A 1 278 ? -12.599 -8.004 0.872 1.00 88.31 278 GLY A C 1
ATOM 2155 O O . GLY A 1 278 ? -11.406 -7.910 1.169 1.00 88.31 278 GLY A O 1
ATOM 2156 N N . LEU A 1 279 ? -13.492 -7.037 1.125 1.00 93.31 279 LEU A N 1
ATOM 2157 C CA . LEU A 1 279 ? -13.208 -5.815 1.875 1.00 93.31 279 LEU A CA 1
ATOM 2158 C C . LEU A 1 279 ? -13.432 -6.028 3.377 1.00 93.31 279 LEU A C 1
ATOM 2160 O O . LEU A 1 279 ? -14.553 -6.237 3.832 1.00 93.31 279 LEU A O 1
ATOM 2164 N N . ILE A 1 280 ? -12.374 -5.868 4.166 1.00 96.75 280 ILE A N 1
ATOM 2165 C CA . ILE A 1 280 ? -12.420 -5.885 5.629 1.00 96.75 280 ILE A CA 1
ATOM 2166 C C . ILE A 1 280 ? -11.935 -4.535 6.154 1.00 96.75 280 ILE A C 1
ATOM 2168 O O . ILE A 1 280 ? -10.914 -4.022 5.701 1.00 96.75 280 ILE A O 1
ATOM 2172 N N . SER A 1 281 ? -12.621 -3.965 7.140 1.00 98.12 281 SER A N 1
ATOM 2173 C CA . SER A 1 281 ? -12.078 -2.860 7.933 1.00 98.12 281 SER A CA 1
ATOM 2174 C C . SER A 1 281 ? -11.695 -3.335 9.329 1.00 98.12 281 SER A C 1
ATOM 2176 O O . SER A 1 281 ? -12.358 -4.197 9.912 1.00 98.12 281 SER A O 1
ATOM 2178 N N . ARG A 1 282 ? -10.606 -2.790 9.872 1.00 98.50 282 ARG A N 1
ATOM 2179 C CA . ARG A 1 282 ? -10.168 -3.048 11.250 1.00 98.50 282 ARG A CA 1
ATOM 2180 C C . ARG A 1 282 ? -10.035 -1.732 11.991 1.00 98.50 282 ARG A C 1
ATOM 2182 O O . ARG A 1 282 ? -9.467 -0.784 11.459 1.00 98.50 282 ARG A O 1
ATOM 2189 N N . TYR A 1 283 ? -10.542 -1.690 13.213 1.00 98.75 283 TYR A N 1
ATOM 2190 C CA . TYR A 1 283 ? -10.507 -0.530 14.099 1.00 98.75 283 TYR A CA 1
ATOM 2191 C C . TYR A 1 283 ? -9.735 -0.924 15.339 1.00 98.75 283 TYR A C 1
ATOM 2193 O O . TYR A 1 283 ? -10.144 -1.869 16.003 1.00 98.75 283 TYR A O 1
ATOM 2201 N N . ALA A 1 284 ? -8.644 -0.232 15.632 1.00 98.44 284 ALA A N 1
ATOM 2202 C CA . ALA A 1 284 ? -7.696 -0.594 16.674 1.00 98.44 284 ALA A CA 1
ATOM 2203 C C . ALA A 1 284 ? -7.440 0.571 17.640 1.00 98.44 284 ALA A C 1
ATOM 2205 O O . ALA A 1 284 ? -7.938 1.688 17.463 1.00 98.44 284 ALA A O 1
ATOM 2206 N N . HIS A 1 285 ? -6.673 0.276 18.687 1.00 97.88 285 HIS A N 1
ATOM 2207 C CA . HIS A 1 285 ? -6.372 1.141 19.824 1.00 97.88 285 HIS A CA 1
ATOM 2208 C C . HIS A 1 285 ? -7.600 1.589 20.616 1.00 97.88 285 HIS A C 1
ATOM 2210 O O . HIS A 1 285 ? -7.539 2.570 21.359 1.00 97.88 285 HIS A O 1
ATOM 2216 N N . LEU A 1 286 ? -8.724 0.880 20.500 1.00 98.38 286 LEU A N 1
ATOM 2217 C CA . LEU A 1 286 ? -9.977 1.315 21.106 1.00 98.38 286 LEU A CA 1
ATOM 2218 C C . LEU A 1 286 ? -9.843 1.397 22.637 1.00 98.38 286 LEU A C 1
ATOM 2220 O O . LEU A 1 286 ? -9.234 0.540 23.281 1.00 98.38 286 LEU A O 1
ATOM 2224 N N . SER A 1 287 ? -10.418 2.430 23.254 1.00 96.88 287 SER A N 1
ATOM 2225 C CA . SER A 1 287 ? -10.566 2.483 24.715 1.00 96.88 287 SER A CA 1
ATOM 2226 C C . SER A 1 287 ? -11.760 1.653 25.174 1.00 96.88 287 SER A C 1
ATOM 2228 O O . SER A 1 287 ? -11.780 1.166 26.298 1.00 96.88 287 SER A O 1
ATOM 2230 N N . GLU A 1 288 ? -12.757 1.497 24.311 1.00 97.00 288 GLU A N 1
ATOM 2231 C CA . GLU A 1 288 ? -14.013 0.800 24.567 1.00 97.00 288 GLU A CA 1
ATOM 2232 C C . GLU A 1 288 ? -14.504 0.207 23.246 1.00 97.00 288 GLU A C 1
ATOM 2234 O O . GLU A 1 288 ? -14.413 0.866 22.207 1.00 97.00 288 GLU A O 1
ATOM 2239 N N . VAL A 1 289 ? -15.030 -1.012 23.296 1.00 98.12 289 VAL A N 1
ATOM 2240 C CA . VAL A 1 289 ? -15.801 -1.619 22.207 1.00 98.12 289 VAL A CA 1
ATOM 2241 C C . VAL A 1 289 ? -17.274 -1.554 22.594 1.00 98.12 289 VAL A C 1
ATOM 2243 O O . VAL A 1 289 ? -17.598 -1.762 23.763 1.00 98.12 289 VAL A O 1
ATOM 2246 N N . ASP A 1 290 ? -18.158 -1.264 21.639 1.00 97.75 290 ASP A N 1
ATOM 2247 C CA . ASP A 1 290 ? -19.601 -1.284 21.887 1.00 97.75 290 ASP A CA 1
ATOM 2248 C C . ASP A 1 290 ? -20.045 -2.671 22.389 1.00 97.75 290 ASP A C 1
ATOM 2250 O O . ASP A 1 290 ? -19.929 -3.670 21.678 1.00 97.75 290 ASP A O 1
ATOM 2254 N N . GLY A 1 291 ? -20.572 -2.723 23.617 1.00 95.81 291 GLY A N 1
ATOM 2255 C CA . GLY A 1 291 ? -21.037 -3.957 24.253 1.00 95.81 291 GLY A CA 1
ATOM 2256 C C . GLY A 1 291 ? -22.248 -4.602 23.569 1.00 95.81 291 GLY A C 1
ATOM 2257 O O . GLY A 1 291 ? -22.585 -5.740 23.886 1.00 95.81 291 GLY A O 1
ATOM 2258 N N . GLY A 1 292 ? -22.906 -3.898 22.640 1.00 95.75 292 GLY A N 1
ATOM 2259 C CA . GLY A 1 292 ? -23.953 -4.452 21.781 1.00 95.75 292 GLY A CA 1
ATOM 2260 C C . GLY A 1 292 ? -23.434 -5.210 20.552 1.00 95.75 292 GLY A C 1
ATOM 2261 O O . GLY A 1 292 ? -24.224 -5.880 19.881 1.00 95.75 292 GLY A O 1
ATOM 2262 N N . LEU A 1 293 ? -22.138 -5.123 20.231 1.00 97.25 293 LEU A N 1
ATOM 2263 C CA . LEU A 1 293 ? -21.562 -5.851 19.102 1.00 97.25 293 LEU A CA 1
ATOM 2264 C C . LEU A 1 293 ? -21.403 -7.337 19.424 1.00 97.25 293 LEU A C 1
ATOM 2266 O O . LEU A 1 293 ? -20.932 -7.727 20.489 1.00 97.25 293 LEU A O 1
ATOM 2270 N N . VAL A 1 294 ? -21.745 -8.174 18.447 1.00 97.88 294 VAL A N 1
ATOM 2271 C CA . VAL A 1 294 ? -21.593 -9.630 18.520 1.00 97.88 294 VAL A CA 1
ATOM 2272 C C . VAL A 1 294 ? -21.037 -10.114 17.189 1.00 97.88 294 VAL A C 1
ATOM 2274 O O . VAL A 1 294 ? -21.511 -9.691 16.135 1.00 97.88 294 VAL A O 1
ATOM 2277 N N . VAL A 1 295 ? -20.038 -10.996 17.228 1.00 98.50 295 VAL A N 1
ATOM 2278 C CA . VAL A 1 295 ? -19.484 -11.628 16.021 1.00 98.50 295 VAL A CA 1
ATOM 2279 C C . VAL A 1 295 ? -20.604 -12.317 15.233 1.00 98.50 295 VAL A C 1
ATOM 2281 O O . VAL A 1 295 ? -21.424 -13.032 15.803 1.00 98.50 295 VAL A O 1
ATOM 2284 N N . GLY A 1 296 ? -20.645 -12.082 13.923 1.00 98.25 296 GLY A N 1
ATOM 2285 C CA . GLY A 1 296 ? -21.686 -12.559 13.012 1.00 98.25 296 GLY A CA 1
ATOM 2286 C C . GLY A 1 296 ? -22.879 -11.612 12.840 1.00 98.25 296 GLY A C 1
ATOM 2287 O O . GLY A 1 296 ? -23.647 -11.790 11.895 1.00 98.25 296 GLY A O 1
ATOM 2288 N N . ASN A 1 297 ? -23.040 -10.588 13.687 1.00 97.50 297 ASN A N 1
ATOM 2289 C CA . ASN A 1 297 ? -24.124 -9.616 13.525 1.00 97.50 297 ASN A CA 1
ATOM 2290 C C . ASN A 1 297 ? -23.811 -8.579 12.444 1.00 97.50 297 ASN A C 1
ATOM 2292 O O . ASN A 1 297 ? -22.657 -8.230 12.200 1.00 97.50 297 ASN A O 1
ATOM 2296 N N . GLN A 1 298 ? -24.872 -8.046 11.838 1.00 98.25 298 GLN A N 1
ATOM 2297 C CA . GLN A 1 298 ? -24.781 -6.936 10.895 1.00 98.25 298 GLN A CA 1
ATOM 2298 C C . GLN A 1 298 ? -24.613 -5.600 11.623 1.00 98.25 298 GLN A C 1
ATOM 2300 O O . GLN A 1 298 ? -25.232 -5.359 12.662 1.00 98.25 298 GLN A O 1
ATOM 2305 N N . VAL A 1 299 ? -23.836 -4.707 11.022 1.00 98.25 299 VAL A N 1
ATOM 2306 C CA . VAL A 1 299 ? -23.717 -3.298 11.388 1.00 98.25 299 VAL A CA 1
ATOM 2307 C C . VAL A 1 299 ? -24.065 -2.418 10.194 1.00 98.25 299 VAL A C 1
ATOM 2309 O O . VAL A 1 299 ? -23.797 -2.757 9.041 1.00 98.25 299 VAL A O 1
ATOM 2312 N N . SER A 1 300 ? -24.664 -1.262 10.461 1.00 98.19 300 SER A N 1
ATOM 2313 C CA . SER A 1 300 ? -24.951 -0.255 9.435 1.00 98.19 300 SER A CA 1
ATOM 2314 C C . SER A 1 300 ? -23.765 0.688 9.223 1.00 98.19 300 SER A C 1
ATOM 2316 O O . SER A 1 300 ? -23.001 0.964 10.145 1.00 98.19 300 SER A O 1
ATOM 2318 N N . ALA A 1 301 ? -23.642 1.265 8.025 1.00 97.31 301 ALA A N 1
ATOM 2319 C CA . ALA A 1 301 ? -22.669 2.331 7.778 1.00 97.31 301 ALA A CA 1
ATOM 2320 C C . ALA A 1 301 ? -22.901 3.510 8.741 1.00 97.31 301 ALA A C 1
ATOM 2322 O O . ALA A 1 301 ? -24.013 4.033 8.828 1.00 97.31 301 ALA A O 1
ATOM 2323 N N . GLY A 1 302 ? -21.854 3.961 9.434 1.00 97.69 302 GLY A N 1
ATOM 2324 C CA . GLY A 1 302 ? -21.950 5.016 10.446 1.00 97.69 302 GLY A CA 1
ATOM 2325 C C . GLY A 1 302 ? -22.421 4.546 11.829 1.00 97.69 302 GLY A C 1
ATOM 2326 O O . GLY A 1 302 ? -22.537 5.373 12.732 1.00 97.69 302 GLY A O 1
ATOM 2327 N N . GLN A 1 303 ? -22.698 3.252 12.022 1.00 98.44 303 GLN A N 1
ATOM 2328 C CA . GLN A 1 303 ? -23.045 2.708 13.336 1.00 98.44 303 GLN A CA 1
ATOM 2329 C C . GLN A 1 303 ? -21.864 2.850 14.303 1.00 98.44 303 GLN A C 1
ATOM 2331 O O . GLN A 1 303 ? -20.720 2.635 13.911 1.00 98.44 303 GLN A O 1
ATOM 2336 N N . PHE A 1 304 ? -22.144 3.209 15.558 1.00 98.56 304 PHE A N 1
ATOM 2337 C CA . PHE A 1 304 ? -21.150 3.232 16.631 1.00 98.56 304 PHE A CA 1
ATOM 2338 C C . PHE A 1 304 ? -20.565 1.833 16.854 1.00 98.56 304 PHE A C 1
ATOM 2340 O O . PHE A 1 304 ? -21.310 0.859 16.892 1.00 98.56 304 PHE A O 1
ATOM 2347 N N . ILE A 1 305 ? -19.243 1.743 16.991 1.00 98.19 305 ILE A N 1
ATOM 2348 C CA . ILE A 1 305 ? -18.547 0.465 17.216 1.00 98.19 305 ILE A CA 1
ATOM 2349 C C . ILE A 1 305 ? -17.609 0.483 18.426 1.00 98.19 305 ILE A C 1
ATOM 2351 O O . ILE A 1 305 ? -17.153 -0.565 18.879 1.00 98.19 305 ILE A O 1
ATOM 2355 N N . GLY A 1 306 ? -17.302 1.664 18.958 1.00 98.25 306 GLY A N 1
ATOM 2356 C CA . GLY A 1 306 ? -16.362 1.818 20.057 1.00 98.25 306 GLY A CA 1
ATOM 2357 C C . GLY A 1 306 ? -15.852 3.244 20.190 1.00 98.25 306 GLY A C 1
ATOM 2358 O O . GLY A 1 306 ? -16.377 4.177 19.576 1.00 98.25 306 GLY A O 1
ATOM 2359 N N . ARG A 1 307 ? -14.812 3.425 21.001 1.00 98.56 307 ARG A N 1
ATOM 2360 C CA . ARG A 1 307 ? -14.230 4.738 21.291 1.00 98.56 307 ARG A CA 1
ATOM 2361 C C . ARG A 1 307 ? -12.731 4.778 21.063 1.00 98.56 307 ARG A C 1
ATOM 2363 O O . ARG A 1 307 ? -12.033 3.807 21.337 1.00 98.56 307 ARG A O 1
ATOM 2370 N N . VAL A 1 308 ? -12.250 5.939 20.625 1.00 98.50 308 VAL A N 1
ATOM 2371 C CA . VAL A 1 308 ? -10.823 6.247 20.478 1.00 98.50 308 VAL A CA 1
ATOM 2372 C C . VAL A 1 308 ? -10.102 6.037 21.807 1.00 98.50 308 VAL A C 1
ATOM 2374 O O . VAL A 1 308 ? -10.543 6.548 22.836 1.00 98.50 308 VAL A O 1
ATOM 2377 N N . GLY A 1 309 ? -8.974 5.340 21.774 1.00 97.62 309 GLY A N 1
ATOM 2378 C CA . GLY A 1 309 ? -8.092 5.151 22.919 1.00 97.62 309 GLY A CA 1
ATOM 2379 C C . GLY A 1 309 ? -6.635 5.115 22.484 1.00 97.62 309 GLY A C 1
ATOM 2380 O O . GLY A 1 309 ? -6.253 5.778 21.524 1.00 97.62 309 GLY A O 1
ATOM 2381 N N . ASN A 1 310 ? -5.830 4.348 23.212 1.00 96.81 310 ASN A N 1
ATOM 2382 C CA . ASN A 1 310 ? -4.427 4.098 22.899 1.00 96.81 310 ASN A CA 1
ATOM 2383 C C . ASN A 1 310 ? -3.999 2.653 23.218 1.00 96.81 310 ASN A C 1
ATOM 2385 O O . ASN A 1 310 ? -2.813 2.380 23.384 1.00 96.81 310 ASN A O 1
ATOM 2389 N N . THR A 1 311 ? -4.945 1.716 23.362 1.00 96.69 311 THR A N 1
ATOM 2390 C CA . THR A 1 311 ? -4.607 0.346 23.782 1.00 96.69 311 THR A CA 1
ATOM 2391 C C . THR A 1 311 ? -3.650 -0.309 22.781 1.00 96.69 311 THR A C 1
ATOM 2393 O O . THR A 1 311 ? -3.812 -0.172 21.574 1.00 96.69 311 THR A O 1
ATOM 2396 N N . GLY A 1 312 ? -2.606 -0.984 23.269 1.00 94.25 312 GLY A N 1
ATOM 2397 C CA . GLY A 1 312 ? -1.575 -1.593 22.413 1.00 94.25 312 GLY A CA 1
ATOM 2398 C C . GLY A 1 312 ? -0.527 -0.613 21.871 1.00 94.25 312 GLY A C 1
ATOM 2399 O O . GLY A 1 312 ? 0.603 -1.024 21.600 1.00 94.25 312 GLY A O 1
ATOM 2400 N N . SER A 1 313 ? -0.812 0.694 21.828 1.00 93.69 313 SER A N 1
ATOM 2401 C CA . SER A 1 313 ? 0.190 1.694 21.450 1.00 93.69 313 SER A CA 1
ATOM 2402 C C . SER A 1 313 ? 1.258 1.845 22.548 1.00 93.69 313 SER A C 1
ATOM 2404 O O . SER A 1 313 ? 0.984 1.583 23.724 1.00 93.69 313 SER A O 1
ATOM 2406 N N . PRO A 1 314 ? 2.494 2.273 22.224 1.00 91.38 314 PRO A N 1
ATOM 2407 C CA . PRO A 1 314 ? 3.502 2.585 23.241 1.00 91.38 314 PRO A CA 1
ATOM 2408 C C . PRO A 1 314 ? 3.062 3.669 24.241 1.00 91.38 314 PRO A C 1
ATOM 2410 O O . PRO A 1 314 ? 3.509 3.654 25.387 1.00 91.38 314 PRO A O 1
ATOM 2413 N N . GLY A 1 315 ? 2.169 4.583 23.837 1.00 92.94 315 GLY A N 1
ATOM 2414 C CA . GLY A 1 315 ? 1.632 5.639 24.702 1.00 92.94 315 GLY A CA 1
ATOM 2415 C C . GLY A 1 315 ? 0.852 5.105 25.908 1.00 92.94 315 GLY A C 1
ATOM 2416 O O . GLY A 1 315 ? 0.864 5.734 26.968 1.00 92.94 315 GLY A O 1
ATOM 2417 N N . ALA A 1 316 ? 0.274 3.901 25.809 1.00 93.56 316 ALA A N 1
ATOM 2418 C CA . ALA A 1 316 ? -0.453 3.260 26.908 1.00 93.56 316 ALA A CA 1
ATOM 2419 C C . ALA A 1 316 ? 0.395 3.041 28.176 1.00 93.56 316 ALA A C 1
ATOM 2421 O O . ALA A 1 316 ? -0.159 2.957 29.271 1.00 93.56 316 ALA A O 1
ATOM 2422 N N . LEU A 1 317 ? 1.728 2.981 28.051 1.00 93.44 317 LEU A N 1
ATOM 2423 C CA . LEU A 1 317 ? 2.654 2.853 29.184 1.00 93.44 317 LEU A CA 1
ATOM 2424 C C . LEU A 1 317 ? 2.795 4.147 29.999 1.00 93.44 317 LEU A C 1
ATOM 2426 O O . LEU A 1 317 ? 3.230 4.103 31.148 1.00 93.44 317 LEU A O 1
ATOM 2430 N N . VAL A 1 318 ? 2.445 5.292 29.410 1.00 93.69 318 VAL A N 1
ATOM 2431 C CA . VAL A 1 318 ? 2.566 6.613 30.037 1.00 93.69 318 VAL A CA 1
ATOM 2432 C C . VAL A 1 318 ? 1.253 7.007 30.703 1.00 93.69 318 VAL A C 1
ATOM 2434 O O . VAL A 1 318 ? 1.224 7.316 31.893 1.00 93.69 318 VAL A O 1
ATOM 2437 N N . SER A 1 319 ? 0.154 7.014 29.945 1.00 92.31 319 SER A N 1
ATOM 2438 C CA . SER A 1 319 ? -1.187 7.283 30.469 1.00 92.31 319 SER A CA 1
ATOM 2439 C C . SER A 1 319 ? -2.272 6.807 29.492 1.00 92.31 319 SER A C 1
ATOM 2441 O O . SER A 1 319 ? -1.980 6.624 28.312 1.00 92.31 319 SER A O 1
ATOM 2443 N N . PRO A 1 320 ? -3.545 6.686 29.914 1.00 87.50 320 PRO A N 1
ATOM 2444 C CA . PRO A 1 320 ? -4.649 6.324 29.014 1.00 87.50 320 PRO A CA 1
ATOM 2445 C C . PRO A 1 320 ? -4.962 7.342 27.900 1.00 87.50 320 PRO A C 1
ATOM 2447 O O . PRO A 1 320 ? -5.756 7.044 27.012 1.00 87.50 320 PRO A O 1
ATOM 2450 N N . ALA A 1 321 ? -4.402 8.554 27.966 1.00 89.94 321 ALA A N 1
ATOM 2451 C CA . ALA A 1 321 ? -4.636 9.618 26.985 1.00 89.94 321 ALA A CA 1
ATOM 2452 C C . ALA A 1 321 ? -3.404 9.925 26.118 1.00 89.94 321 ALA A C 1
ATOM 2454 O O . ALA A 1 321 ? -3.530 10.620 25.109 1.00 89.94 321 ALA A O 1
ATOM 2455 N N . GLU A 1 322 ? -2.225 9.429 26.502 1.00 94.19 322 GLU A N 1
ATOM 2456 C CA . GLU A 1 322 ? -0.991 9.667 25.758 1.00 94.19 322 GLU A CA 1
ATOM 2457 C C . GLU A 1 322 ? -1.058 8.960 24.406 1.00 94.19 322 GLU A C 1
ATOM 2459 O O . GLU A 1 322 ? -1.386 7.775 24.339 1.00 94.19 322 GLU A O 1
ATOM 2464 N N . ASP A 1 323 ? -0.741 9.689 23.334 1.00 91.50 323 ASP A N 1
ATOM 2465 C CA . ASP A 1 323 ? -0.803 9.170 21.964 1.00 91.50 323 ASP A CA 1
ATOM 2466 C C . ASP A 1 323 ? -2.172 8.546 21.623 1.00 91.50 323 ASP A C 1
ATOM 2468 O O . ASP A 1 323 ? -2.248 7.553 20.907 1.00 91.50 323 ASP A O 1
ATOM 2472 N N . ALA A 1 324 ? -3.273 9.090 22.154 1.00 96.50 324 ALA A N 1
ATOM 2473 C CA . ALA A 1 324 ? -4.608 8.599 21.822 1.00 96.50 324 ALA A CA 1
ATOM 2474 C C . ALA A 1 324 ? -4.970 8.898 20.357 1.00 96.50 324 ALA A C 1
ATOM 2476 O O . ALA A 1 324 ? -4.929 10.046 19.901 1.00 96.50 324 ALA A O 1
ATOM 2477 N N . HIS A 1 325 ? -5.333 7.854 19.617 1.00 97.81 325 HIS A N 1
ATOM 2478 C CA . HIS A 1 325 ? -5.742 7.922 18.218 1.00 97.81 325 HIS A CA 1
ATOM 2479 C C . HIS A 1 325 ? -6.538 6.675 17.826 1.00 97.81 325 HIS A C 1
ATOM 2481 O O . HIS A 1 325 ? -6.459 5.633 18.471 1.00 97.81 325 HIS A O 1
ATOM 2487 N N . LEU A 1 326 ? -7.323 6.780 16.755 1.00 98.50 326 LEU A N 1
ATOM 2488 C CA . LEU A 1 326 ? -7.884 5.609 16.091 1.00 98.50 326 LEU A CA 1
ATOM 2489 C C . LEU A 1 326 ? -6.903 5.138 15.026 1.00 98.50 326 LEU A C 1
ATOM 2491 O O . LEU A 1 326 ? -6.610 5.892 14.099 1.00 98.50 326 LEU A O 1
ATOM 2495 N N . HIS A 1 327 ? -6.471 3.887 15.122 1.00 98.38 327 HIS A N 1
ATOM 2496 C CA . HIS A 1 327 ? -5.832 3.202 14.010 1.00 98.38 327 HIS A CA 1
ATOM 2497 C C . HIS A 1 327 ? -6.904 2.463 13.206 1.00 98.38 327 HIS A C 1
ATOM 2499 O O . HIS A 1 327 ? -7.646 1.650 13.762 1.00 98.38 327 HIS A O 1
ATOM 2505 N N . VAL A 1 328 ? -7.035 2.778 11.917 1.00 98.19 328 VAL A N 1
ATOM 2506 C CA . VAL A 1 328 ? -8.002 2.124 11.027 1.00 98.19 328 VAL A CA 1
ATOM 2507 C C . VAL A 1 328 ? -7.311 1.547 9.801 1.00 98.19 328 VAL A C 1
ATOM 2509 O O . VAL A 1 328 ? -6.589 2.241 9.085 1.00 98.19 328 VAL A O 1
ATOM 2512 N N . GLU A 1 329 ? -7.574 0.274 9.544 1.00 97.62 329 GLU A N 1
ATOM 2513 C CA . GLU A 1 329 ? -7.049 -0.466 8.402 1.00 97.62 329 GLU A CA 1
ATOM 2514 C C . GLU A 1 329 ? -8.189 -0.781 7.432 1.00 97.62 329 GLU A C 1
ATOM 2516 O O . GLU A 1 329 ? -9.306 -1.095 7.850 1.00 97.62 329 GLU A O 1
ATOM 2521 N N . LEU A 1 330 ? -7.893 -0.735 6.135 1.00 95.19 330 LEU A N 1
ATOM 2522 C CA . LEU A 1 330 ? -8.751 -1.263 5.078 1.00 95.19 330 LEU A CA 1
ATOM 2523 C C . LEU A 1 330 ? -7.986 -2.395 4.404 1.00 95.19 330 LEU A C 1
ATOM 2525 O O . LEU A 1 330 ? -6.854 -2.186 3.987 1.00 95.19 330 LEU A O 1
ATOM 2529 N N . TRP A 1 331 ? -8.585 -3.570 4.299 1.00 92.75 331 TRP A N 1
ATOM 2530 C CA . TRP A 1 331 ? -7.994 -4.758 3.697 1.00 92.75 331 TRP A CA 1
ATOM 2531 C C . TRP A 1 331 ? -8.839 -5.186 2.513 1.00 92.75 331 TRP A C 1
ATOM 2533 O O . TRP A 1 331 ? -10.043 -5.355 2.665 1.00 92.75 331 TRP A O 1
ATOM 2543 N N . LEU A 1 332 ? -8.217 -5.377 1.355 1.00 86.50 332 LEU A N 1
ATOM 2544 C CA . LEU A 1 332 ? -8.867 -5.870 0.148 1.00 86.50 332 LEU A CA 1
ATOM 2545 C C . LEU A 1 332 ? -8.172 -7.157 -0.291 1.00 86.50 332 LEU A C 1
ATOM 2547 O O . LEU A 1 332 ? -6.957 -7.172 -0.485 1.00 86.50 332 LEU A O 1
ATOM 2551 N N . ALA A 1 333 ? -8.942 -8.237 -0.421 1.00 82.31 333 ALA A N 1
ATOM 2552 C CA . ALA A 1 333 ? -8.460 -9.536 -0.897 1.00 82.31 333 ALA A CA 1
ATOM 2553 C C . ALA A 1 333 ? -7.201 -10.051 -0.157 1.00 82.31 333 ALA A C 1
ATOM 2555 O O . ALA A 1 333 ? -6.317 -10.659 -0.754 1.00 82.31 333 ALA A O 1
ATOM 2556 N N . GLY A 1 334 ? -7.116 -9.806 1.157 1.00 82.06 334 GLY A N 1
ATOM 2557 C CA . GLY A 1 334 ? -6.020 -10.289 2.009 1.00 82.06 334 GLY A CA 1
ATOM 2558 C C . GLY A 1 334 ? -4.809 -9.357 2.138 1.00 82.06 334 GLY A C 1
ATOM 2559 O O . GLY A 1 334 ? -3.894 -9.679 2.892 1.00 82.06 334 GLY A O 1
ATOM 2560 N N . SER A 1 335 ? -4.817 -8.191 1.489 1.00 84.31 335 SER A N 1
ATOM 2561 C CA . SER A 1 335 ? -3.769 -7.168 1.607 1.00 84.31 335 SER A CA 1
ATOM 2562 C C . SER A 1 335 ? -4.323 -5.875 2.194 1.00 84.31 335 SER A C 1
ATOM 2564 O O . SER A 1 335 ? -5.406 -5.438 1.805 1.00 84.31 335 SER A O 1
ATOM 2566 N N . PHE A 1 336 ? -3.582 -5.222 3.093 1.00 89.56 336 PHE A N 1
ATOM 2567 C CA . PHE A 1 336 ? -3.967 -3.885 3.542 1.00 89.56 336 PHE A CA 1
ATOM 2568 C C . PHE A 1 336 ? -3.801 -2.849 2.420 1.00 89.56 336 PHE A C 1
ATOM 2570 O O . PHE A 1 336 ? -2.932 -2.945 1.550 1.00 89.56 336 PHE A O 1
ATOM 2577 N N . LEU A 1 337 ? -4.642 -1.825 2.438 1.00 87.62 337 LEU A N 1
ATOM 2578 C CA . LEU A 1 337 ? -4.606 -0.719 1.498 1.00 87.62 337 LEU A CA 1
ATOM 2579 C C . LEU A 1 337 ? -3.298 0.056 1.678 1.00 87.62 337 LEU A C 1
ATOM 2581 O O . LEU A 1 337 ? -3.042 0.596 2.749 1.00 87.62 337 LEU A O 1
ATOM 2585 N N . GLY A 1 338 ? -2.485 0.142 0.626 1.00 83.19 338 GLY A N 1
ATOM 2586 C CA . GLY A 1 338 ? -1.151 0.742 0.712 1.00 83.19 338 GLY A CA 1
ATOM 2587 C C . GLY A 1 338 ? -0.036 -0.258 1.038 1.00 83.19 338 GLY A C 1
ATOM 2588 O O . GLY A 1 338 ? 1.106 0.143 1.265 1.00 83.19 338 GLY A O 1
ATOM 2589 N N . GLN A 1 339 ? -0.321 -1.564 1.051 1.00 83.19 339 GLN A N 1
ATOM 2590 C CA . GLN A 1 339 ? 0.722 -2.579 1.179 1.00 83.19 339 GLN A CA 1
ATOM 2591 C C . GLN A 1 339 ? 1.697 -2.481 -0.005 1.00 83.19 339 GLN A C 1
ATOM 2593 O O . GLN A 1 339 ? 1.283 -2.393 -1.162 1.00 83.19 339 GLN A O 1
ATOM 2598 N N . TYR A 1 340 ? 3.001 -2.453 0.299 1.00 78.00 340 TYR A N 1
ATOM 2599 C CA . TYR A 1 340 ? 4.103 -2.234 -0.660 1.00 78.00 340 TYR A CA 1
ATOM 2600 C C . TYR A 1 340 ? 4.097 -0.876 -1.367 1.00 78.00 340 TYR A C 1
ATOM 2602 O O . TYR A 1 340 ? 4.771 -0.689 -2.379 1.00 78.00 340 TYR A O 1
ATOM 2610 N N . GLN A 1 341 ? 3.361 0.086 -0.824 1.00 79.50 341 GLN A N 1
ATOM 2611 C CA . GLN A 1 341 ? 3.377 1.465 -1.277 1.00 79.50 341 GLN A CA 1
ATOM 2612 C C . GLN A 1 341 ? 4.093 2.349 -0.275 1.00 79.50 341 GLN A C 1
ATOM 2614 O O . GLN A 1 341 ? 4.175 2.060 0.920 1.00 79.50 341 GLN A O 1
ATOM 2619 N N . ARG A 1 342 ? 4.585 3.489 -0.758 1.00 81.94 342 ARG A N 1
ATOM 2620 C CA . ARG A 1 342 ? 4.970 4.551 0.165 1.00 81.94 342 ARG A CA 1
ATOM 2621 C C . ARG A 1 342 ? 3.731 5.217 0.744 1.00 81.94 342 ARG A C 1
ATOM 2623 O O . ARG A 1 342 ? 2.745 5.377 0.027 1.00 81.94 342 ARG A O 1
ATOM 2630 N N . PRO A 1 343 ? 3.855 5.784 1.952 1.00 89.44 343 PRO A N 1
ATOM 2631 C CA . PRO A 1 343 ? 2.821 6.610 2.563 1.00 89.44 343 PRO A CA 1
ATOM 2632 C C . PRO A 1 343 ? 2.152 7.623 1.632 1.00 89.44 343 PRO A C 1
ATOM 2634 O O . PRO A 1 343 ? 0.938 7.781 1.667 1.00 89.44 343 PRO A O 1
ATOM 2637 N N . ILE A 1 344 ? 2.927 8.298 0.775 1.00 85.19 344 ILE A N 1
ATOM 2638 C CA . ILE A 1 344 ? 2.376 9.299 -0.146 1.00 85.19 344 ILE A CA 1
ATOM 2639 C C . ILE A 1 344 ? 1.484 8.685 -1.231 1.00 85.19 344 ILE A C 1
ATOM 2641 O O . ILE A 1 344 ? 0.548 9.329 -1.673 1.00 85.19 344 ILE A O 1
ATOM 2645 N N . GLU A 1 345 ? 1.743 7.451 -1.659 1.00 84.25 345 GLU A N 1
ATOM 2646 C CA . GLU A 1 345 ? 0.904 6.751 -2.641 1.00 84.25 345 GLU A CA 1
ATOM 2647 C C . GLU A 1 345 ? -0.396 6.296 -1.964 1.00 84.25 345 GLU A C 1
ATOM 2649 O O . GLU A 1 345 ? -1.485 6.556 -2.476 1.00 84.25 345 GLU A O 1
ATOM 2654 N N . SER A 1 346 ? -0.285 5.765 -0.741 1.00 88.31 346 SER A N 1
ATOM 2655 C CA . SER A 1 346 ? -1.430 5.429 0.107 1.00 88.31 346 SER A CA 1
ATOM 2656 C C . SER A 1 346 ? -2.337 6.643 0.354 1.00 88.31 346 SER A C 1
ATOM 2658 O O . SER A 1 346 ? -3.557 6.510 0.327 1.00 88.31 346 SER A O 1
ATOM 2660 N N . TYR A 1 347 ? -1.772 7.843 0.551 1.00 90.50 347 TYR A N 1
ATOM 2661 C CA . TYR A 1 347 ? -2.543 9.088 0.696 1.00 90.50 347 TYR A CA 1
ATOM 2662 C C . TYR A 1 347 ? -3.417 9.396 -0.525 1.00 90.50 347 TYR A C 1
ATOM 2664 O O . TYR A 1 347 ? -4.572 9.805 -0.382 1.00 90.50 347 TYR A O 1
ATOM 2672 N N . GLU A 1 348 ? -2.875 9.209 -1.729 1.00 85.31 348 GLU A N 1
ATOM 2673 C CA . GLU A 1 348 ? -3.601 9.460 -2.976 1.00 85.31 348 GLU A CA 1
ATOM 2674 C C . GLU A 1 348 ? -4.759 8.470 -3.133 1.00 85.31 348 GLU A C 1
ATOM 2676 O O . GLU A 1 348 ? -5.875 8.857 -3.480 1.00 85.31 348 GLU A O 1
ATOM 2681 N N . TRP A 1 349 ? -4.544 7.201 -2.781 1.00 86.50 349 TRP A N 1
ATOM 2682 C CA . TRP A 1 349 ? -5.604 6.193 -2.784 1.00 86.50 349 TRP A CA 1
ATOM 2683 C C . TRP A 1 349 ? -6.691 6.492 -1.761 1.00 86.50 349 TRP A C 1
ATOM 2685 O O . TRP A 1 349 ? -7.874 6.486 -2.096 1.00 86.50 349 TRP A O 1
ATOM 2695 N N . LEU A 1 350 ? -6.305 6.826 -0.530 1.00 90.19 350 LEU A N 1
ATOM 2696 C CA . LEU A 1 350 ? -7.244 7.263 0.500 1.00 90.19 350 LEU A CA 1
ATOM 2697 C C . LEU A 1 350 ? -8.027 8.497 0.030 1.00 90.19 350 LEU A C 1
ATOM 2699 O O . LEU A 1 350 ? -9.230 8.586 0.268 1.00 90.19 350 LEU A O 1
ATOM 2703 N N . SER A 1 351 ? -7.386 9.418 -0.695 1.00 88.12 351 SER A N 1
ATOM 2704 C CA . SER A 1 351 ? -8.055 10.576 -1.296 1.00 88.12 351 SER A CA 1
ATOM 2705 C C . SER A 1 351 ? -9.076 10.165 -2.358 1.00 88.12 351 SER A C 1
ATOM 2707 O O . SER A 1 351 ? -10.174 10.710 -2.369 1.00 88.12 351 SER A O 1
ATOM 2709 N N . ILE A 1 352 ? -8.777 9.183 -3.209 1.00 84.88 352 ILE A N 1
ATOM 2710 C CA . ILE A 1 352 ? -9.721 8.642 -4.204 1.00 84.88 352 ILE A CA 1
ATOM 2711 C C . ILE A 1 352 ? -10.932 7.970 -3.537 1.00 84.88 352 ILE A C 1
ATOM 2713 O O . ILE A 1 352 ? -12.056 8.116 -4.025 1.00 84.88 352 ILE A O 1
ATOM 2717 N N . ILE A 1 353 ? -10.693 7.245 -2.441 1.00 88.81 353 ILE A N 1
ATOM 2718 C CA . ILE A 1 353 ? -11.686 6.468 -1.685 1.00 88.81 353 ILE A CA 1
ATOM 2719 C C . ILE A 1 353 ? -12.626 7.383 -0.892 1.00 88.81 353 ILE A C 1
ATOM 2721 O O . ILE A 1 353 ? -13.849 7.241 -0.971 1.00 88.81 353 ILE A O 1
ATOM 2725 N N . PHE A 1 354 ? -12.057 8.326 -0.132 1.00 88.62 354 PHE A N 1
ATOM 2726 C CA . PHE A 1 354 ? -12.783 9.124 0.859 1.00 88.62 354 PHE A CA 1
ATOM 2727 C C . PHE A 1 354 ? -13.188 10.524 0.381 1.00 88.62 354 PHE A C 1
ATOM 2729 O O . PHE A 1 354 ? -14.079 11.126 0.990 1.00 88.62 354 PHE A O 1
ATOM 2736 N N . ARG A 1 355 ? -12.602 11.077 -0.695 1.00 80.00 355 ARG A N 1
ATOM 2737 C CA . ARG A 1 355 ? -13.128 12.329 -1.265 1.00 80.00 355 ARG A CA 1
ATOM 2738 C C . ARG A 1 355 ? -14.436 12.043 -1.993 1.00 80.00 355 ARG A C 1
ATOM 2740 O O . ARG A 1 355 ? -14.492 11.255 -2.934 1.00 80.00 355 ARG A O 1
ATOM 2747 N N . ARG A 1 356 ? -15.500 12.741 -1.592 1.00 57.91 356 ARG A N 1
ATOM 2748 C CA . ARG A 1 356 ? -16.737 12.797 -2.378 1.00 57.91 356 ARG A CA 1
ATOM 2749 C C . ARG A 1 356 ? -16.433 13.541 -3.677 1.00 57.91 356 ARG A C 1
ATOM 2751 O O . ARG A 1 356 ? -15.934 14.660 -3.618 1.00 57.91 356 ARG A O 1
ATOM 2758 N N . GLY A 1 357 ? -16.716 12.928 -4.828 1.00 45.16 357 GLY A N 1
ATOM 2759 C CA . GLY A 1 357 ? -16.586 13.598 -6.123 1.00 45.16 357 GLY A CA 1
ATOM 2760 C C . GLY A 1 357 ? -17.379 14.906 -6.113 1.00 45.16 357 GLY A C 1
ATOM 2761 O O . GLY A 1 357 ? -18.588 14.878 -5.886 1.00 45.16 357 GLY A O 1
ATOM 2762 N N . GLY A 1 358 ? -16.692 16.040 -6.280 1.00 40.03 358 GLY A N 1
ATOM 2763 C CA . GLY A 1 358 ? -17.324 17.360 -6.214 1.00 40.03 358 GLY A CA 1
ATOM 2764 C C . GLY A 1 358 ? -16.467 18.537 -5.736 1.00 40.03 358 GLY A C 1
ATOM 2765 O O . GLY A 1 358 ? -17.060 19.574 -5.448 1.00 40.03 358 GLY A O 1
ATOM 2766 N N . GLN A 1 359 ? -15.135 18.418 -5.646 1.00 31.23 359 GLN A N 1
ATOM 2767 C CA . GLN A 1 359 ? -14.203 19.558 -5.609 1.00 31.23 359 GLN A CA 1
ATOM 2768 C C . GLN A 1 359 ? -12.922 19.238 -6.366 1.00 31.23 359 GLN A C 1
ATOM 2770 O O . GLN A 1 359 ? -12.380 18.129 -6.138 1.00 31.23 359 GLN A O 1
#

Sequence (359 aa):
SSQYYLALTSSGPVRQLLEGSYHFVQAYEPAGSQLLWLTPDEFAVDLAADATSSYLLTATGLTGQLRHYQETALATDFQPTFLPWRPRQLALSADTLYVLDQAGYRLLGYDPQTGALRVIFRLASGQHIQAIAVGADNETLVLATASGFHFVGQPELANHNVVWAEAPAADQLTLNPLRGLRLPIPGSPIPDRLLRLPGAPRHYRLGIHEGMDLYWSAGTAVQAVAAGTVLRIDSEYMAGNEATYAVWRSESQRLGYTSDAGEDFYRGRQVWLDHGDGLISRYAHLSEVDGGLVVGNQVSAGQFIGRVGNTGSPGALVSPAEDAHLHVELWLAGSFLGQYQRPIESYEWLSIIFRRGGQ

Nearest PDB structures (foldseek):
  4bh5-assembly4_D  TM=8.714E-01  e=1.314E-07  Escherichia coli K-12
  7qrl-assembly2_B  TM=8.048E-01  e=1.105E-06  Caulobacter vibrioides
  5j1l-assembly2_C  TM=6.903E-01  e=2.589E-06  Helicobacter pylori 26695
  4rnz-assembly1_A  TM=5.511E-01  e=6.488E-07  Helicobacter pylori 26695
  3slu-assembly1_A  TM=3.782E-01  e=3.121E-08  Neisseria meningitidis ATCC 13091

Radius of gyration: 23.94 Å; Cα contacts (8 Å, |Δi|>4): 849; chains: 1; bounding box: 57×45×68 Å

Mean predicted aligned error: 8.15 Å

pLDDT: mean 86.89, std 11.33, range [31.23, 98.75]

Secondary structure (DSSP, 8-state):
-----EEEEEETTEEEEEETTTTEEEEE-TT--EEEEEPPSSEEEEEEE-SSEEEEEEEETTEEEEEEEETTEEPSS---SSPPBSEEEEEE-SS-EEEEETTSS-EEEE-TTT--EEEEEEETT-PPEEEEEE-TTS--EEEEETTEEEETT-GGGSSSPPPEEEPP---HHHHGGGTTPPPSSTTPPPP-SGGGSTT-EETTTTEE--SEEEE--TT-EEE-SSSEEEEEEE-------HHHHHHHHHHHHHHTS--HHHHHHHH-SEEEEE-STTEEEEEESEEEE-TT--TT-EE-TT-EEEEEB-TTSGGGGT-TTTT-EEEEEEEETTEETTTTS-HHHHHHHHHHHHSPS--

Solvent-accessible surface area (backbone atoms only — not comparable to full-atom values): 18961 Å² total; per-residue (Å²): 132,85,64,82,39,78,35,73,35,71,31,89,73,38,35,38,40,38,38,41,68,75,31,32,39,40,38,41,39,89,87,68,58,71,50,76,39,76,50,68,103,48,49,61,52,32,44,29,50,52,87,56,38,37,38,42,34,28,31,61,91,55,42,22,46,75,45,45,21,50,74,78,46,74,44,82,72,42,50,57,74,61,68,48,62,39,51,52,42,50,34,55,41,84,73,36,34,35,38,34,30,64,80,17,41,40,41,35,33,20,34,71,74,42,27,38,66,74,48,37,36,28,48,68,85,71,54,42,41,75,46,73,42,48,39,96,81,32,66,40,43,33,36,35,36,94,91,46,64,37,42,57,97,39,54,90,80,20,97,55,79,83,51,75,36,82,47,85,90,79,50,74,75,74,43,54,83,50,46,77,44,46,68,36,40,87,88,62,74,83,64,82,55,50,82,33,21,11,37,15,78,35,77,85,37,45,30,67,32,58,25,35,45,50,74,47,65,54,67,38,69,29,26,34,38,46,46,28,30,28,69,42,75,36,75,81,60,74,76,68,59,72,68,52,56,48,50,50,32,50,50,9,64,75,68,69,32,47,48,74,70,46,50,52,51,42,34,28,16,33,43,29,34,36,55,55,98,50,34,34,41,39,43,22,11,27,65,40,61,43,86,86,68,50,72,72,39,78,45,50,56,63,36,77,52,27,17,22,6,14,31,36,40,81,31,46,82,78,35,76,61,36,79,19,21,32,37,39,28,46,28,51,76,91,40,40,55,26,67,80,31,52,18,71,56,26,45,53,52,50,45,63,23,56,49,72,90,85,128

Foldseek 3Di:
DQDFDWEWEDAPQKIKIDTQSQQKIWIDGPVGDIDIEGHDPFGWAYWYDYPFKIWTWTDDVFWIDIWIDGRHHTDPQADAPDTAGQWHYWEAAPFWIWTAHPFQAWIWTAGNNRNYTDFIKGFPLSWGFPDWYADSNSHWIWTQTPVGIDTPPCCVVDPDDGDIDTDDPDDVVNLVVLAPFAAFQPPFDQDPDQCQFFQHADVQQLETQLFGWGDDFWFGWTFGRFKFFWADWDFPFDDDAPVVSVVSSVVSVVSSYRDPVLVVLLQTTKIWGDPPQQKIKMKGQFPFAPPPDDGGDIDGGGGTGGTWWRGSHPLVNVDGGGRTTITMWIGHNHGTQQVSHRSVVSSVSCCSNHDDPDD